Protein AF-A0A0F9DHT9-F1 (afdb_monomer)

Radius of gyration: 33.28 Å; Cα contacts (8 Å, |Δi|>4): 117; chains: 1; bounding box: 91×52×85 Å

pLDDT: mean 74.45, std 16.84, range [38.28, 97.38]

Sequence (212 aa):
MPPRKPRVDRAPDRGMKRKARADGFLLIYLAMRSGRSLNGVSEFAHSIGSPVSKATLRRYSIDFGWVDAAKAFDAEIAQRQQNIAIDDALVTNARHVEAGKVLQKVGLTGAQVLLAGEGPDQTGSHVARLVTDGVKIERVAAGLATERIAVVETIWDRFLPQVVALFREATEKSVAVMFEWLAEVPELEGQLDQMRDEMWNASAEVFGPGVD

Nearest PDB structures (foldseek):
  5nen-assembly1_B  TM=2.682E-01  e=1.096E+00  Serratia marcescens
  7aal-assembly1_B  TM=2.066E-01  e=5.217E+00  Homo sapiens

Foldseek 3Di:
DDDDDDDPCPDPPVVVVLLVVLVVLLVVQLVCQPNRDLVSSQVVCVVVVNHDDSVSNVVSCVVVVSVVVSVVSVVVVVVVVVVVVVVVLLVVLVVLLVQLVVLLVVLVVLVVCVVVVHDPPDDPVNSVCSNVLSVVSNCLSVVVDPPNPPNPVVCCVVPVLVVVVVVVVVVVVVLVVVLVVVVVPPVCVPVSVVVVVVVVVVVCVVVDPDRD

Organism: NCBI:txid412755

Mean predicted aligned error: 16.32 Å

Solvent-accessible surface area (backbone atoms only — not comparable to full-atom values): 11908 Å² total; per-residue (Å²): 133,83,82,80,78,81,83,76,84,77,62,70,67,60,53,53,57,51,47,56,54,40,53,56,49,44,53,53,38,53,73,45,57,95,70,55,43,66,64,57,39,31,52,53,29,41,75,72,75,53,70,55,55,59,72,57,50,55,50,41,37,61,79,66,42,44,66,61,54,41,53,53,50,52,51,52,52,53,50,51,52,51,52,49,53,50,52,53,49,51,54,50,25,54,51,38,30,51,52,11,51,50,31,30,49,53,14,52,52,47,48,52,36,53,71,70,74,45,68,94,85,70,48,74,66,56,26,53,45,34,31,53,51,11,52,49,41,25,35,43,40,72,65,74,40,92,67,62,69,73,52,55,57,60,44,50,75,61,42,51,63,56,50,51,49,53,50,48,53,52,49,52,50,54,50,47,54,49,49,56,58,48,68,72,36,78,93,44,71,90,47,56,67,58,53,50,52,52,51,51,54,56,49,48,67,77,65,50,98,79,84,128

Structure (mmCIF, N/CA/C/O backbone):
data_AF-A0A0F9DHT9-F1
#
_entry.id   AF-A0A0F9DHT9-F1
#
loop_
_atom_site.group_PDB
_atom_site.id
_atom_site.type_symbol
_atom_site.label_atom_id
_atom_site.label_alt_id
_atom_site.label_comp_id
_atom_site.label_asym_id
_atom_site.label_entity_id
_atom_site.label_seq_id
_atom_site.pdbx_PDB_ins_code
_atom_site.Cartn_x
_atom_site.Cartn_y
_atom_site.Cartn_z
_atom_site.occupancy
_atom_site.B_iso_or_equiv
_atom_site.auth_seq_id
_atom_site.auth_comp_id
_atom_site.auth_asym_id
_atom_site.auth_atom_id
_atom_site.pdbx_PDB_model_num
ATOM 1 N N . MET A 1 1 ? 62.966 -7.503 -44.039 1.00 51.41 1 MET A N 1
ATOM 2 C CA . MET A 1 1 ? 61.503 -7.602 -43.831 1.00 51.41 1 MET A CA 1
ATOM 3 C C . MET A 1 1 ? 61.222 -7.215 -42.384 1.00 51.41 1 MET A C 1
ATOM 5 O O . MET A 1 1 ? 61.735 -7.909 -41.514 1.00 51.41 1 MET A O 1
ATOM 9 N N . PRO A 1 2 ? 60.537 -6.099 -42.080 1.00 48.38 2 PRO A N 1
ATOM 10 C CA . PRO A 1 2 ? 60.264 -5.757 -40.689 1.00 48.38 2 PRO A CA 1
ATOM 11 C C . PRO A 1 2 ? 59.187 -6.700 -40.114 1.00 48.38 2 PRO A C 1
ATOM 13 O O . PRO A 1 2 ? 58.252 -7.063 -40.837 1.00 48.38 2 PRO A O 1
ATOM 16 N N . PRO A 1 3 ? 59.297 -7.115 -38.839 1.00 60.94 3 PRO A N 1
ATOM 17 C CA . PRO A 1 3 ? 58.342 -8.025 -38.218 1.00 60.94 3 PRO A CA 1
ATOM 18 C C . PRO A 1 3 ? 56.982 -7.338 -38.036 1.00 60.94 3 PRO A C 1
ATOM 20 O O . PRO A 1 3 ? 56.886 -6.229 -37.503 1.00 60.94 3 PRO A O 1
ATOM 23 N N . ARG A 1 4 ? 55.908 -7.999 -38.485 1.00 59.44 4 ARG A N 1
ATOM 24 C CA . ARG A 1 4 ? 54.528 -7.545 -38.259 1.00 59.44 4 ARG A CA 1
ATOM 25 C C . ARG A 1 4 ? 54.235 -7.583 -36.757 1.00 59.44 4 ARG A C 1
ATOM 27 O O . ARG A 1 4 ? 54.349 -8.636 -36.137 1.00 59.44 4 ARG A O 1
ATOM 34 N N . LYS A 1 5 ? 53.848 -6.441 -36.179 1.00 55.53 5 LYS A N 1
ATOM 35 C CA . LYS A 1 5 ? 53.414 -6.364 -34.776 1.00 55.53 5 LYS A CA 1
ATOM 36 C C . LYS A 1 5 ? 52.204 -7.288 -34.546 1.00 55.53 5 LYS A C 1
ATOM 38 O O . LYS A 1 5 ? 51.302 -7.298 -35.389 1.00 55.53 5 LYS A O 1
ATOM 43 N N . PRO A 1 6 ? 52.157 -8.027 -33.423 1.00 56.91 6 PRO A N 1
ATOM 44 C CA . PRO A 1 6 ? 51.027 -8.885 -33.095 1.00 56.91 6 PRO A CA 1
ATOM 45 C C . PRO A 1 6 ? 49.760 -8.042 -32.913 1.00 56.91 6 PRO A C 1
ATOM 47 O O . PRO A 1 6 ? 49.773 -6.976 -32.291 1.00 56.91 6 PRO A O 1
ATOM 50 N N . ARG A 1 7 ? 48.661 -8.513 -33.506 1.00 57.62 7 ARG A N 1
ATOM 51 C CA . ARG A 1 7 ? 47.337 -7.896 -33.411 1.00 57.62 7 ARG A CA 1
ATOM 52 C C . ARG A 1 7 ? 46.841 -8.118 -31.981 1.00 57.62 7 ARG A C 1
ATOM 54 O O . ARG A 1 7 ? 46.501 -9.231 -31.612 1.00 57.62 7 ARG A O 1
ATOM 61 N N . VAL A 1 8 ? 46.875 -7.077 -31.155 1.00 58.62 8 VAL A N 1
ATOM 62 C CA . VAL A 1 8 ? 46.338 -7.138 -29.790 1.00 58.62 8 VAL A CA 1
ATOM 63 C C . VAL A 1 8 ? 44.813 -7.192 -29.888 1.00 58.62 8 VAL A C 1
ATOM 65 O O . VAL A 1 8 ? 44.185 -6.207 -30.288 1.00 58.62 8 VAL A O 1
ATOM 68 N N . ASP A 1 9 ? 44.222 -8.333 -29.541 1.00 56.31 9 ASP A N 1
ATOM 69 C CA . ASP A 1 9 ? 42.774 -8.550 -29.501 1.00 56.31 9 ASP A CA 1
ATOM 70 C C . ASP A 1 9 ? 42.116 -7.695 -28.400 1.00 56.31 9 ASP A C 1
ATOM 72 O O . ASP A 1 9 ? 41.871 -8.123 -27.277 1.00 56.31 9 ASP A O 1
ATOM 76 N N . ARG A 1 10 ? 41.805 -6.432 -28.722 1.00 54.31 10 ARG A N 1
ATOM 77 C CA . ARG A 1 10 ? 41.083 -5.467 -27.860 1.00 54.31 10 ARG A CA 1
ATOM 78 C C . ARG A 1 10 ? 39.557 -5.701 -27.825 1.00 54.31 10 ARG A C 1
ATOM 80 O O . ARG A 1 10 ? 38.782 -4.743 -27.841 1.00 54.31 10 ARG A O 1
ATOM 87 N N . ALA A 1 11 ? 39.098 -6.950 -27.841 1.00 55.50 11 ALA A N 1
ATOM 88 C CA . ALA A 1 11 ? 37.676 -7.288 -27.970 1.00 55.50 11 ALA A CA 1
ATOM 89 C C . ALA A 1 11 ? 36.809 -7.178 -26.683 1.00 55.50 11 ALA A C 1
ATOM 91 O O . ALA A 1 11 ? 35.652 -6.772 -26.818 1.00 55.50 11 ALA A O 1
ATOM 92 N N . PRO A 1 12 ? 37.286 -7.462 -25.449 1.00 57.66 12 PRO A N 1
ATOM 93 C CA . PRO A 1 12 ? 36.372 -7.606 -24.303 1.00 57.66 12 PRO A CA 1
ATOM 94 C C . PRO A 1 12 ? 35.847 -6.274 -23.728 1.00 57.66 12 PRO A C 1
ATOM 96 O O . PRO A 1 12 ? 34.679 -6.178 -23.350 1.00 57.66 12 PRO A O 1
ATOM 99 N N . ASP A 1 13 ? 36.658 -5.212 -23.734 1.00 63.16 13 ASP A N 1
ATOM 100 C CA . ASP A 1 13 ? 36.323 -3.915 -23.110 1.00 63.16 13 ASP A CA 1
ATOM 101 C C . ASP A 1 13 ? 35.165 -3.179 -23.823 1.00 63.16 13 ASP A C 1
ATOM 103 O O . ASP A 1 13 ? 34.322 -2.522 -23.207 1.00 63.16 13 ASP A O 1
ATOM 107 N N . ARG A 1 14 ? 35.047 -3.340 -25.148 1.00 63.88 14 ARG A N 1
ATOM 108 C CA . ARG A 1 14 ? 33.976 -2.698 -25.934 1.00 63.88 14 ARG A CA 1
ATOM 109 C C . ARG A 1 14 ? 32.600 -3.313 -25.673 1.00 63.88 14 ARG A C 1
ATOM 111 O O . ARG A 1 14 ? 31.604 -2.591 -25.694 1.00 63.88 14 ARG A O 1
ATOM 118 N N . GLY A 1 15 ? 32.539 -4.622 -25.422 1.00 70.50 15 GLY A N 1
ATOM 119 C CA . GLY A 1 15 ? 31.297 -5.330 -25.106 1.00 70.50 15 GLY A CA 1
ATOM 120 C C . GLY A 1 15 ? 30.735 -4.934 -23.740 1.00 70.50 15 GLY A C 1
ATOM 121 O O . GLY A 1 15 ? 29.548 -4.628 -23.637 1.00 70.50 15 GLY A O 1
ATOM 122 N N . MET A 1 16 ? 31.597 -4.841 -22.720 1.00 72.88 16 MET A N 1
ATOM 123 C CA . MET A 1 16 ? 31.201 -4.413 -21.371 1.00 72.88 16 MET A CA 1
ATOM 124 C C . MET A 1 16 ? 30.684 -2.974 -21.349 1.00 72.88 16 MET A C 1
ATOM 126 O O . MET A 1 16 ? 29.601 -2.724 -20.826 1.00 72.88 16 MET A O 1
ATOM 130 N N . LYS A 1 17 ? 31.392 -2.035 -21.992 1.00 85.00 17 LYS A N 1
ATOM 131 C CA . LYS A 1 17 ? 30.953 -0.630 -22.090 1.00 85.00 17 LYS A CA 1
ATOM 132 C C . LYS A 1 17 ? 29.618 -0.485 -22.821 1.00 85.00 17 LYS A C 1
ATOM 134 O O . LYS A 1 17 ? 28.793 0.349 -22.453 1.00 85.00 17 LYS A O 1
ATOM 139 N N . ARG A 1 18 ? 29.389 -1.311 -23.846 1.00 88.94 18 ARG A N 1
ATOM 140 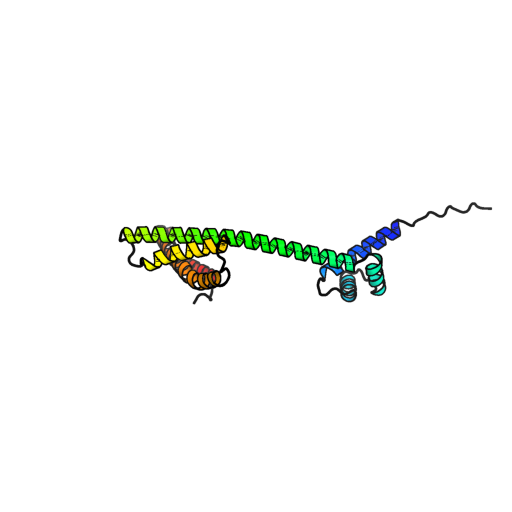C CA . ARG A 1 18 ? 28.128 -1.345 -24.594 1.00 88.94 18 ARG A CA 1
ATOM 141 C C . ARG A 1 18 ? 26.973 -1.862 -23.737 1.00 88.94 18 ARG A C 1
ATOM 143 O O . ARG A 1 18 ? 25.915 -1.241 -23.746 1.00 88.94 18 ARG A O 1
ATOM 150 N N . LYS A 1 19 ? 27.181 -2.962 -23.006 1.00 91.19 19 LYS A N 1
ATOM 151 C CA . LYS A 1 19 ? 26.175 -3.540 -22.109 1.00 91.19 19 LYS A CA 1
ATOM 152 C C . LYS A 1 19 ? 25.835 -2.586 -20.965 1.00 91.19 19 LYS A C 1
ATOM 154 O O . LYS A 1 19 ? 24.675 -2.247 -20.816 1.00 91.19 19 LYS A O 1
ATOM 159 N N . ALA A 1 20 ? 26.833 -2.049 -20.263 1.00 91.44 20 ALA A N 1
ATOM 160 C CA . ALA A 1 20 ? 26.609 -1.100 -19.169 1.00 91.44 20 ALA A CA 1
ATOM 161 C C . ALA A 1 20 ? 25.795 0.127 -19.615 1.00 91.44 20 ALA A C 1
ATOM 163 O O . ALA A 1 20 ? 24.890 0.582 -18.918 1.00 91.44 20 ALA A O 1
ATOM 164 N N . ARG A 1 21 ? 26.071 0.641 -20.822 1.00 92.88 21 ARG A N 1
ATOM 165 C CA . ARG A 1 21 ? 25.291 1.741 -21.398 1.00 92.88 21 ARG A CA 1
ATOM 166 C C . ARG A 1 21 ? 23.856 1.327 -21.742 1.00 92.88 21 ARG A C 1
ATOM 168 O O . ARG A 1 21 ? 22.947 2.131 -21.571 1.00 92.88 21 ARG A O 1
ATOM 175 N N . ALA A 1 22 ? 23.648 0.109 -22.240 1.00 94.62 22 ALA A N 1
ATOM 176 C CA . ALA A 1 22 ? 22.312 -0.419 -22.492 1.00 94.62 22 ALA A CA 1
ATOM 177 C C . ALA A 1 22 ? 21.531 -0.634 -21.188 1.00 94.62 22 ALA A C 1
ATOM 179 O O . ALA A 1 22 ?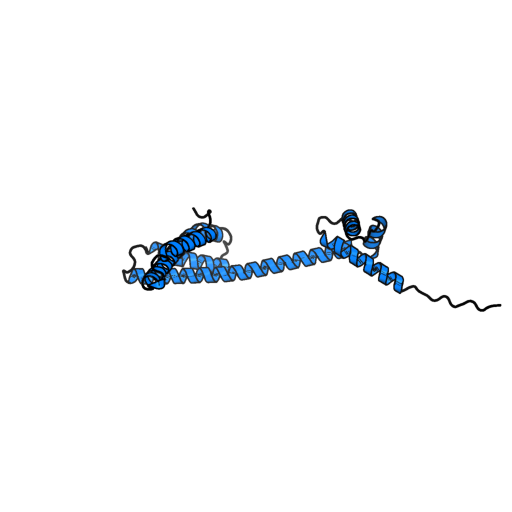 20.379 -0.227 -21.117 1.00 94.62 22 ALA A O 1
ATOM 180 N N . ASP A 1 23 ? 22.167 -1.174 -20.150 1.00 94.88 23 ASP A N 1
ATOM 181 C CA . ASP A 1 23 ? 21.557 -1.385 -18.835 1.00 94.88 23 ASP A CA 1
ATOM 182 C C . ASP A 1 23 ? 21.108 -0.049 -18.216 1.00 94.88 23 ASP A C 1
ATOM 184 O O . ASP A 1 23 ? 20.001 0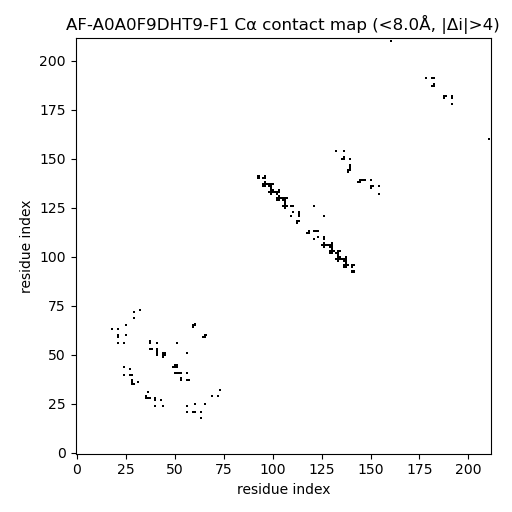.054 -17.695 1.00 94.88 23 ASP A O 1
ATOM 188 N N . GLY A 1 24 ? 21.894 1.023 -18.371 1.00 94.69 24 GLY A N 1
ATOM 189 C CA . GLY A 1 24 ? 21.483 2.368 -17.946 1.00 94.69 24 GLY A CA 1
ATOM 190 C C . GLY A 1 24 ? 20.207 2.868 -18.640 1.00 94.69 24 GLY A C 1
ATOM 191 O O . GLY A 1 24 ? 19.328 3.437 -17.995 1.00 94.69 24 GLY A O 1
ATOM 192 N N . PHE A 1 25 ? 20.057 2.619 -19.944 1.00 97.06 25 PHE A N 1
ATOM 193 C CA . PHE A 1 25 ? 18.827 2.965 -20.666 1.00 97.06 25 PHE A CA 1
ATOM 194 C C . PHE A 1 25 ? 17.663 2.016 -20.358 1.00 97.06 25 PHE A C 1
ATOM 196 O O . PHE A 1 25 ? 16.510 2.449 -20.379 1.00 97.06 25 PHE A O 1
ATOM 203 N N . LEU A 1 26 ? 17.951 0.755 -20.026 1.00 96.62 26 LEU A N 1
ATOM 204 C CA . LEU A 1 26 ? 16.952 -0.183 -19.532 1.00 96.62 26 LEU A CA 1
ATOM 205 C C . LEU A 1 26 ? 16.343 0.321 -18.221 1.00 96.62 26 LEU A C 1
ATOM 207 O O . LEU A 1 26 ? 15.130 0.270 -18.087 1.00 96.62 26 LEU A O 1
ATOM 211 N N . LEU A 1 27 ? 17.126 0.872 -17.289 1.00 95.44 27 LEU A N 1
ATOM 212 C CA . LEU A 1 27 ? 16.576 1.436 -16.047 1.00 95.44 27 LEU A CA 1
ATOM 213 C C . LEU A 1 27 ? 15.552 2.548 -16.316 1.00 95.44 27 LEU A C 1
ATOM 215 O O . LEU A 1 27 ? 14.477 2.551 -15.719 1.00 95.44 27 LEU A O 1
ATOM 219 N N . ILE A 1 28 ? 15.848 3.444 -17.264 1.00 95.69 28 ILE A N 1
ATOM 220 C CA . ILE A 1 28 ? 14.907 4.489 -17.700 1.00 95.69 28 ILE A CA 1
ATOM 221 C C . ILE A 1 28 ? 13.652 3.841 -18.294 1.00 95.69 28 ILE A C 1
ATOM 223 O O . ILE A 1 28 ? 12.536 4.194 -17.924 1.00 95.69 28 ILE A O 1
ATOM 227 N N . TYR A 1 29 ? 13.826 2.849 -19.170 1.00 96.38 29 TYR A N 1
ATOM 228 C CA . TYR A 1 29 ? 12.718 2.104 -19.764 1.00 96.38 29 TYR A CA 1
ATOM 229 C C . TYR A 1 29 ? 11.842 1.421 -18.697 1.00 96.38 29 TYR A C 1
ATOM 231 O O . TYR A 1 29 ? 10.618 1.513 -18.744 1.00 96.38 29 TYR A O 1
ATOM 239 N N . LEU A 1 30 ? 12.433 0.784 -17.685 1.00 94.25 30 LEU A N 1
ATOM 240 C CA . LEU A 1 30 ? 11.699 0.140 -16.594 1.00 94.25 30 LEU A CA 1
ATOM 241 C C . LEU A 1 30 ? 10.918 1.151 -15.749 1.00 94.25 30 LEU A C 1
ATOM 243 O O . LEU A 1 30 ? 9.751 0.893 -15.439 1.00 94.25 30 LEU A O 1
ATOM 247 N N . ALA A 1 31 ? 11.519 2.307 -15.449 1.00 92.88 31 ALA A N 1
ATOM 248 C CA . ALA A 1 31 ? 10.909 3.373 -14.656 1.00 92.88 31 ALA A CA 1
ATOM 249 C C . ALA A 1 31 ? 9.632 3.959 -15.290 1.00 92.88 31 ALA A C 1
ATOM 251 O O . ALA A 1 31 ? 8.742 4.402 -14.569 1.00 92.88 31 ALA A O 1
ATOM 252 N N . MET A 1 32 ? 9.496 3.905 -16.621 1.00 91.44 32 MET A N 1
ATOM 253 C CA . MET A 1 32 ? 8.319 4.412 -17.346 1.00 91.44 32 MET A CA 1
ATOM 254 C C . MET A 1 32 ? 7.041 3.565 -17.182 1.00 91.44 32 MET A C 1
ATOM 256 O O . MET A 1 32 ? 5.961 4.021 -17.560 1.00 91.44 32 MET A O 1
ATOM 260 N N . ARG A 1 33 ? 7.132 2.339 -16.645 1.00 89.06 33 ARG A N 1
ATOM 261 C CA . ARG A 1 33 ? 5.979 1.445 -16.400 1.00 89.06 33 ARG A CA 1
ATOM 262 C C . ARG A 1 33 ? 5.065 1.269 -17.630 1.00 89.06 33 ARG A C 1
ATOM 264 O O . ARG A 1 33 ? 5.524 0.832 -18.683 1.00 89.06 33 ARG A O 1
ATOM 271 N N . SER A 1 34 ? 3.776 1.594 -17.521 1.00 84.88 34 SER A N 1
ATOM 272 C CA . SER A 1 34 ? 2.780 1.432 -18.591 1.00 84.88 34 SER A CA 1
ATOM 273 C C . SER A 1 34 ? 3.018 2.350 -19.797 1.00 84.88 34 SER A C 1
ATOM 275 O O . SER A 1 34 ? 2.576 2.030 -20.896 1.00 84.88 34 SER A O 1
ATOM 277 N N . GLY A 1 35 ? 3.761 3.451 -19.628 1.00 90.12 35 GLY A N 1
ATOM 278 C CA . GLY A 1 35 ? 4.107 4.404 -20.691 1.00 90.12 35 GLY A CA 1
ATOM 279 C C . GLY A 1 35 ? 5.382 4.061 -21.470 1.00 90.12 35 GLY A C 1
ATOM 280 O O . GLY A 1 35 ? 5.930 4.917 -22.169 1.00 90.12 35 GLY A O 1
ATOM 281 N N . ARG A 1 36 ? 5.903 2.836 -21.328 1.00 92.25 36 ARG A N 1
ATOM 282 C CA . ARG A 1 36 ? 7.168 2.393 -21.928 1.00 92.25 36 ARG A CA 1
ATOM 283 C C . ARG A 1 36 ? 7.228 2.635 -23.427 1.00 92.25 36 ARG A C 1
ATOM 285 O O . ARG A 1 36 ? 6.516 2.018 -24.214 1.00 92.25 36 ARG A O 1
ATOM 292 N N . SER A 1 37 ? 8.178 3.462 -23.839 1.00 96.50 37 SER A N 1
ATOM 293 C CA . SER A 1 37 ? 8.476 3.661 -25.250 1.00 96.50 37 SER A CA 1
ATOM 294 C C . SER A 1 37 ? 9.945 4.000 -25.454 1.00 96.50 37 SER A C 1
ATOM 296 O O . SER A 1 37 ? 10.565 4.696 -24.653 1.00 96.50 37 SER A O 1
ATOM 298 N N . LEU A 1 38 ? 10.510 3.542 -26.572 1.00 96.06 38 LEU A N 1
ATOM 299 C CA . LEU A 1 38 ? 11.869 3.934 -26.960 1.00 96.06 38 LEU A CA 1
ATOM 300 C C . LEU A 1 38 ? 11.957 5.436 -27.271 1.00 96.06 38 LEU A C 1
ATOM 302 O O . LEU A 1 38 ? 13.034 6.018 -27.167 1.00 96.06 38 LEU A O 1
ATOM 306 N N . ASN A 1 39 ? 10.831 6.062 -27.635 1.00 96.50 39 ASN A N 1
ATOM 307 C CA . ASN A 1 39 ? 10.738 7.510 -27.803 1.00 96.50 39 ASN A CA 1
ATOM 308 C C . ASN A 1 39 ? 10.969 8.222 -26.471 1.00 96.50 39 ASN A C 1
ATOM 310 O O . ASN A 1 39 ? 11.884 9.033 -26.392 1.00 96.50 39 ASN A O 1
ATOM 314 N N . GLY A 1 40 ? 10.237 7.841 -25.423 1.00 95.56 40 GLY A N 1
ATOM 315 C CA . GLY A 1 40 ? 10.399 8.455 -24.109 1.00 95.56 40 GLY A CA 1
ATOM 316 C C . GLY A 1 40 ? 11.777 8.200 -23.496 1.00 95.56 40 GLY A C 1
ATOM 317 O O . GLY A 1 40 ? 12.359 9.113 -22.923 1.00 95.56 40 GLY A O 1
ATOM 318 N N . VAL A 1 41 ? 12.375 7.018 -23.707 1.00 96.31 41 VAL A N 1
ATOM 319 C CA . VAL A 1 41 ? 13.777 6.776 -23.302 1.00 96.31 41 VAL A CA 1
ATOM 320 C C . VAL A 1 41 ? 14.733 7.713 -24.042 1.00 96.31 41 VAL A C 1
ATOM 322 O O . VAL A 1 41 ? 15.640 8.263 -23.429 1.00 96.31 41 VAL A O 1
ATOM 325 N N . SER A 1 42 ? 14.541 7.913 -25.348 1.00 96.75 42 SER A N 1
ATOM 326 C CA . SER A 1 42 ? 15.369 8.817 -26.156 1.00 96.75 42 SER A CA 1
ATOM 327 C C . SER A 1 42 ? 15.230 10.278 -25.723 1.00 96.75 42 SER A C 1
ATOM 329 O O . SER A 1 42 ? 16.229 10.992 -25.695 1.00 96.75 42 SER A O 1
ATOM 331 N N . GLU A 1 43 ? 14.013 10.722 -25.417 1.00 96.06 43 GLU A N 1
ATOM 332 C CA . GLU A 1 43 ? 13.708 12.083 -24.962 1.00 96.06 43 GLU A CA 1
ATOM 333 C C . GLU A 1 43 ? 14.299 12.344 -23.575 1.00 96.06 43 GLU A C 1
ATOM 335 O O . GLU A 1 43 ? 15.000 13.336 -23.382 1.00 96.06 43 GLU A O 1
ATOM 340 N N . PHE A 1 44 ? 14.124 11.407 -22.639 1.00 95.19 44 PHE A N 1
ATOM 341 C CA . PHE A 1 44 ? 14.729 11.489 -21.311 1.00 95.19 44 PHE A CA 1
ATOM 342 C C . PHE A 1 44 ? 16.260 11.439 -21.376 1.00 95.19 44 PHE A C 1
ATOM 344 O O . PHE A 1 44 ? 16.953 12.215 -20.729 1.00 95.19 44 PHE A O 1
ATOM 351 N N . ALA A 1 45 ? 16.822 10.559 -22.205 1.00 94.50 45 ALA A N 1
ATOM 352 C CA . ALA A 1 45 ? 18.264 10.486 -22.415 1.00 94.50 45 ALA A CA 1
ATOM 353 C C . ALA A 1 45 ? 18.831 11.803 -22.979 1.00 94.50 45 ALA A C 1
ATOM 355 O O . ALA A 1 45 ? 19.934 12.212 -22.615 1.00 94.50 45 ALA A O 1
ATOM 356 N N . HIS A 1 46 ? 18.073 12.482 -23.844 1.00 95.00 46 HIS A N 1
ATOM 357 C CA . HIS A 1 46 ? 18.436 13.797 -24.362 1.00 95.00 46 HIS A CA 1
ATOM 358 C C . HIS A 1 46 ? 18.396 14.874 -23.269 1.00 95.00 46 HIS A C 1
ATOM 360 O O . HIS A 1 46 ? 19.341 15.656 -23.174 1.00 95.00 46 HIS A O 1
ATOM 366 N N . SER A 1 47 ? 17.367 14.883 -22.413 1.00 94.56 47 SER A N 1
ATOM 367 C C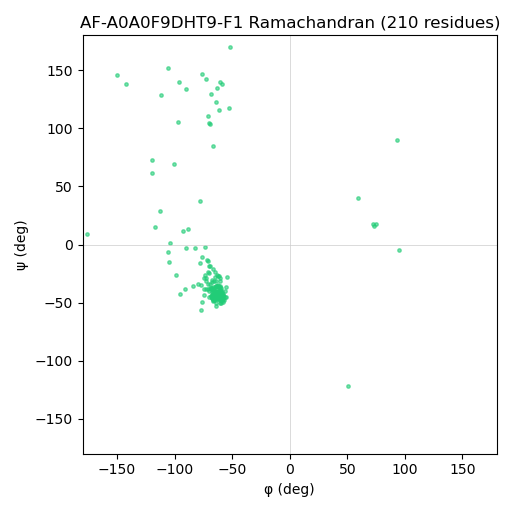A . SER A 1 47 ? 17.233 15.883 -21.344 1.00 94.56 47 SER A CA 1
ATOM 368 C C . SER A 1 47 ? 18.338 15.797 -20.285 1.00 94.56 47 SER A C 1
ATOM 370 O O . SER A 1 47 ? 18.712 16.821 -19.721 1.00 94.56 47 SER A O 1
ATOM 372 N N . ILE A 1 48 ? 18.921 14.613 -20.065 1.00 93.25 48 ILE A N 1
ATOM 373 C CA . ILE A 1 48 ? 20.053 14.409 -19.140 1.00 93.25 48 ILE A CA 1
ATOM 374 C C . ILE A 1 48 ? 21.436 14.516 -19.812 1.00 93.25 48 ILE A C 1
ATOM 376 O O . ILE A 1 48 ? 22.442 14.115 -19.229 1.00 93.25 48 ILE A O 1
ATOM 380 N N . GLY A 1 49 ? 21.512 15.003 -21.056 1.00 92.75 49 GLY A N 1
ATOM 381 C CA . GLY A 1 49 ? 22.782 15.208 -21.765 1.00 92.75 49 GLY A CA 1
ATOM 382 C C . GLY A 1 49 ? 23.453 13.931 -22.291 1.00 92.75 49 GLY A C 1
ATOM 383 O O . GLY A 1 49 ? 24.633 13.952 -22.638 1.00 92.75 49 GLY A O 1
ATOM 384 N N . SER A 1 50 ? 22.719 12.818 -22.397 1.00 92.56 50 SER A N 1
ATOM 385 C CA . SER A 1 50 ? 23.209 11.536 -22.929 1.00 92.56 50 SER A CA 1
ATOM 386 C C . SER A 1 50 ? 22.407 11.094 -24.162 1.00 92.56 50 SER A C 1
ATOM 388 O O . SER A 1 50 ? 21.765 10.041 -24.151 1.00 92.56 50 SER A O 1
ATOM 390 N N . PRO A 1 51 ? 22.413 11.875 -25.260 1.00 93.56 51 PRO A N 1
ATOM 391 C CA . PRO A 1 51 ? 21.577 11.589 -26.416 1.00 93.56 51 PRO A CA 1
ATOM 392 C C . PRO A 1 51 ? 21.903 10.221 -27.029 1.00 93.56 51 PRO A C 1
ATOM 394 O O . PRO A 1 51 ? 23.062 9.813 -27.165 1.00 93.56 51 PRO A O 1
ATOM 397 N N . VAL A 1 52 ? 20.855 9.510 -27.438 1.00 94.75 52 VAL A N 1
ATOM 398 C CA . VAL A 1 52 ? 20.947 8.200 -28.083 1.00 94.75 52 VAL A CA 1
ATOM 399 C C . VAL A 1 52 ? 19.887 8.097 -29.169 1.00 94.75 52 VAL A C 1
ATOM 401 O O . VAL A 1 52 ? 18.757 8.539 -28.996 1.00 94.75 52 VAL A O 1
ATOM 404 N N . SER A 1 53 ? 20.246 7.528 -30.320 1.00 95.75 53 SER A N 1
ATOM 405 C CA . SER A 1 53 ? 19.291 7.372 -31.415 1.00 95.75 53 SER A CA 1
ATOM 406 C C . SER A 1 53 ? 18.312 6.229 -31.144 1.00 95.75 53 SER A C 1
ATOM 408 O O . SER A 1 53 ? 18.683 5.181 -30.607 1.00 95.75 53 SER A O 1
ATOM 410 N N . LYS A 1 54 ? 17.071 6.379 -31.618 1.00 95.12 54 LYS A N 1
ATOM 411 C CA . LYS A 1 54 ? 16.032 5.336 -31.530 1.00 95.12 54 LYS A CA 1
ATOM 412 C C . LYS A 1 54 ? 16.471 4.010 -32.157 1.00 95.12 54 LYS A C 1
ATOM 414 O O . LYS A 1 54 ? 16.171 2.948 -31.623 1.00 95.12 54 LYS A O 1
ATOM 419 N N . ALA A 1 55 ? 17.231 4.058 -33.253 1.00 96.31 55 ALA A N 1
ATOM 420 C CA . ALA A 1 55 ? 17.793 2.862 -33.883 1.00 96.31 55 ALA A CA 1
ATOM 421 C C . ALA A 1 55 ? 18.767 2.114 -32.953 1.00 96.31 55 ALA A C 1
ATOM 423 O O . ALA A 1 55 ? 18.737 0.886 -32.880 1.00 96.31 55 ALA A O 1
ATOM 424 N N . THR A 1 56 ? 19.592 2.848 -32.197 1.00 96.00 56 THR A N 1
ATOM 425 C CA . THR A 1 56 ? 20.504 2.259 -31.204 1.00 96.00 56 THR A CA 1
ATOM 426 C C . THR A 1 56 ? 19.729 1.645 -30.044 1.00 96.00 56 THR A C 1
ATOM 428 O O . THR A 1 56 ? 20.015 0.512 -29.665 1.00 96.00 56 THR A O 1
ATOM 431 N N . LEU A 1 57 ? 18.717 2.352 -29.529 1.00 96.38 57 LEU A N 1
ATOM 432 C CA . LEU A 1 57 ? 17.839 1.845 -28.471 1.00 96.38 57 LEU A CA 1
ATOM 433 C C . LEU A 1 57 ? 17.102 0.572 -28.894 1.00 96.38 57 LEU A C 1
ATOM 435 O O . LEU A 1 57 ? 17.087 -0.391 -28.140 1.00 96.38 57 LEU A O 1
ATOM 439 N N . ARG A 1 58 ? 16.571 0.524 -30.123 1.00 97.38 58 ARG A N 1
ATOM 440 C CA . ARG A 1 58 ? 15.917 -0.675 -30.672 1.00 97.38 58 ARG A CA 1
ATOM 441 C C . ARG A 1 58 ? 16.869 -1.868 -30.733 1.00 97.38 58 ARG A C 1
ATOM 443 O O . ARG A 1 58 ? 16.478 -2.996 -30.455 1.00 97.38 58 ARG A O 1
ATOM 450 N N . ARG A 1 59 ? 18.129 -1.632 -31.096 1.00 96.31 59 ARG A N 1
ATOM 451 C CA . ARG A 1 59 ? 19.144 -2.688 -31.110 1.00 96.31 59 ARG A CA 1
ATOM 452 C C . ARG A 1 59 ? 19.513 -3.132 -29.696 1.00 96.31 59 ARG A C 1
ATOM 454 O O . ARG A 1 59 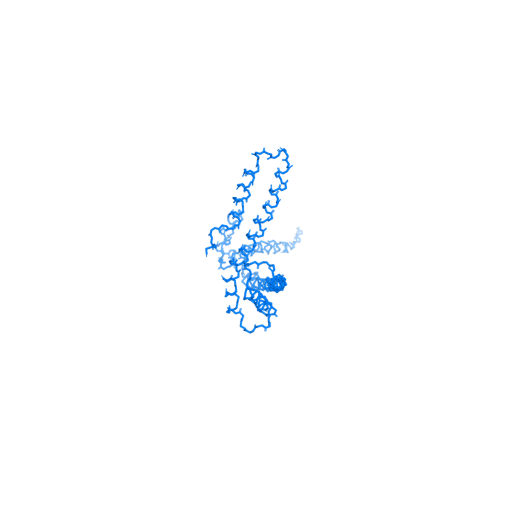? 19.659 -4.323 -29.471 1.00 96.31 59 ARG A O 1
ATOM 461 N N . TYR A 1 60 ? 19.634 -2.212 -28.740 1.00 96.94 60 TYR A N 1
ATOM 462 C 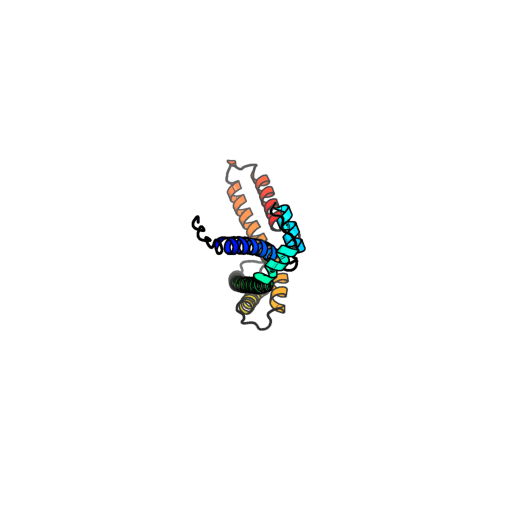CA . TYR A 1 60 ? 19.853 -2.571 -27.335 1.00 96.94 60 TYR A CA 1
ATOM 463 C C . TYR A 1 60 ? 18.685 -3.356 -26.745 1.00 96.94 60 TYR A C 1
ATOM 465 O O . TYR A 1 60 ? 18.923 -4.354 -26.074 1.00 96.94 60 TYR A O 1
ATOM 473 N N . SER A 1 61 ? 17.444 -2.969 -27.045 1.00 96.69 61 SER A N 1
ATOM 474 C CA . SER A 1 61 ? 16.275 -3.667 -26.518 1.00 96.69 61 SER A CA 1
ATOM 475 C C . SER A 1 61 ? 16.189 -5.116 -26.984 1.00 96.69 61 SER A C 1
ATOM 477 O O . SER A 1 61 ? 15.746 -5.967 -26.221 1.00 96.69 61 SER A O 1
ATOM 479 N N . ILE A 1 62 ? 16.623 -5.391 -28.219 1.00 96.44 62 ILE A N 1
ATOM 480 C CA . ILE A 1 62 ? 16.684 -6.745 -28.779 1.00 96.44 62 ILE A CA 1
ATOM 481 C C . ILE A 1 62 ? 17.889 -7.500 -28.209 1.00 96.44 62 ILE A C 1
ATOM 483 O O . ILE A 1 62 ? 17.712 -8.550 -27.602 1.00 96.44 62 ILE A O 1
ATOM 487 N N . ASP A 1 63 ? 19.100 -6.949 -28.353 1.00 95.31 63 ASP A N 1
ATOM 488 C CA . ASP A 1 63 ? 20.351 -7.623 -27.973 1.00 95.31 63 ASP A CA 1
ATOM 489 C C . ASP A 1 63 ? 20.413 -7.969 -26.474 1.00 95.31 63 ASP A C 1
ATOM 491 O O . ASP A 1 63 ? 21.092 -8.920 -26.093 1.00 95.31 63 ASP A O 1
ATOM 495 N N . PHE A 1 64 ? 19.734 -7.190 -25.626 1.00 95.06 64 PHE A N 1
ATOM 496 C CA . PHE A 1 64 ? 19.744 -7.348 -24.170 1.00 95.06 64 PHE A CA 1
ATOM 497 C C . PHE A 1 64 ? 18.367 -7.692 -23.581 1.00 95.06 64 PHE A C 1
ATOM 499 O O . PHE A 1 64 ? 18.178 -7.558 -22.375 1.00 95.06 64 PHE A O 1
ATOM 506 N N . GLY A 1 65 ? 17.401 -8.116 -24.405 1.00 95.44 65 GLY A N 1
ATOM 507 C CA . GLY A 1 65 ? 16.135 -8.689 -23.926 1.00 95.44 65 GLY A CA 1
ATOM 508 C C . GLY A 1 65 ? 15.302 -7.768 -23.026 1.00 95.44 65 GLY A C 1
ATOM 509 O O . GLY A 1 65 ? 14.726 -8.218 -22.038 1.00 95.44 65 GLY A O 1
ATOM 510 N N . TRP A 1 66 ? 15.224 -6.471 -23.339 1.00 96.56 66 TRP A N 1
ATOM 511 C CA . TRP A 1 66 ? 14.578 -5.483 -22.457 1.00 96.56 66 TRP A CA 1
ATOM 512 C C . TRP A 1 66 ? 13.100 -5.762 -22.198 1.00 96.56 66 TRP A C 1
ATOM 514 O O . TRP A 1 66 ? 12.596 -5.435 -21.129 1.00 96.56 66 TRP A O 1
ATOM 524 N N . VAL A 1 67 ? 12.398 -6.349 -23.168 1.00 94.50 67 VAL A N 1
ATOM 525 C CA . VAL A 1 67 ? 10.974 -6.681 -23.025 1.00 94.50 67 VAL A CA 1
ATOM 526 C C . VAL A 1 67 ? 10.775 -7.758 -21.961 1.00 94.50 67 VAL A C 1
ATOM 528 O O . VAL A 1 67 ? 9.879 -7.634 -21.131 1.00 94.50 67 VAL A O 1
ATOM 531 N N . ASP A 1 68 ? 11.622 -8.785 -21.947 1.00 95.56 68 ASP A N 1
ATOM 532 C CA . ASP A 1 68 ? 11.521 -9.864 -20.965 1.00 95.56 68 ASP A CA 1
ATOM 533 C C . ASP A 1 68 ? 11.972 -9.392 -19.581 1.00 95.56 68 ASP A C 1
ATOM 535 O O . ASP A 1 68 ? 11.307 -9.683 -18.588 1.00 95.56 68 ASP A O 1
ATOM 539 N N . ALA A 1 69 ? 13.018 -8.560 -19.520 1.00 93.94 69 ALA A N 1
ATOM 540 C CA . ALA A 1 69 ? 13.414 -7.885 -18.287 1.00 93.94 69 ALA A CA 1
ATOM 541 C C . ALA A 1 69 ? 12.285 -7.002 -17.723 1.00 93.94 69 ALA A C 1
ATOM 543 O O . ALA A 1 69 ? 12.041 -7.010 -16.519 1.00 93.94 69 ALA A O 1
ATOM 544 N N . ALA A 1 70 ? 11.557 -6.281 -18.584 1.00 95.12 70 ALA A N 1
ATOM 545 C CA . ALA A 1 70 ? 10.419 -5.464 -18.171 1.00 95.12 70 ALA A CA 1
ATOM 546 C C . ALA A 1 70 ? 9.258 -6.299 -17.628 1.00 95.12 70 ALA A C 1
ATOM 548 O O . ALA A 1 70 ? 8.708 -5.951 -16.588 1.00 95.12 70 ALA A O 1
ATOM 549 N N . LYS A 1 71 ? 8.929 -7.427 -18.270 1.00 94.12 71 LYS A N 1
ATOM 550 C CA . LYS A 1 71 ? 7.904 -8.353 -17.764 1.00 94.12 71 LYS A CA 1
ATOM 551 C C . LYS A 1 71 ? 8.270 -8.917 -16.391 1.00 94.12 71 LYS A C 1
ATOM 553 O O . LYS A 1 71 ? 7.419 -8.953 -15.509 1.00 94.12 71 LYS A O 1
ATOM 558 N N . ALA A 1 72 ? 9.521 -9.343 -16.211 1.00 94.88 72 ALA A N 1
ATOM 559 C CA . ALA A 1 72 ? 9.997 -9.866 -14.933 1.00 94.88 72 ALA A CA 1
ATOM 560 C C . ALA A 1 72 ? 9.940 -8.798 -13.831 1.00 94.88 72 ALA A C 1
ATOM 562 O O . ALA A 1 72 ? 9.448 -9.064 -12.737 1.00 94.88 72 ALA A O 1
ATOM 563 N N . PHE A 1 73 ? 10.375 -7.575 -14.146 1.00 93.75 73 PHE A N 1
ATOM 564 C CA . PHE A 1 73 ? 10.313 -6.446 -13.224 1.00 93.75 73 PHE A CA 1
ATOM 565 C C . PHE A 1 73 ? 8.872 -6.096 -12.830 1.00 93.75 73 PHE A C 1
ATOM 567 O O . PHE A 1 73 ? 8.584 -5.910 -11.652 1.00 93.75 73 PHE A O 1
ATOM 574 N N . ASP A 1 74 ? 7.948 -6.046 -13.792 1.00 91.94 74 ASP A N 1
ATOM 575 C CA . ASP A 1 74 ? 6.537 -5.760 -13.511 1.00 91.94 74 ASP A CA 1
ATOM 576 C C . ASP A 1 74 ? 5.902 -6.830 -12.617 1.00 91.94 74 ASP A C 1
ATOM 578 O O . ASP A 1 74 ? 5.166 -6.494 -11.690 1.00 91.94 74 ASP A O 1
ATOM 582 N N . ALA A 1 75 ? 6.223 -8.106 -12.851 1.00 91.75 75 ALA A N 1
ATOM 583 C CA . ALA A 1 75 ? 5.762 -9.204 -12.007 1.00 91.75 75 ALA A CA 1
ATOM 584 C C . ALA A 1 75 ? 6.302 -9.092 -10.570 1.00 91.75 75 ALA A C 1
ATOM 586 O O . ALA A 1 75 ? 5.546 -9.267 -9.616 1.00 91.75 75 ALA A O 1
ATOM 587 N N . GLU A 1 76 ? 7.583 -8.746 -10.399 1.00 92.12 76 GLU A N 1
ATOM 588 C CA . GLU A 1 76 ? 8.185 -8.534 -9.076 1.00 92.12 76 GLU A CA 1
ATOM 589 C C . GLU A 1 76 ? 7.520 -7.367 -8.331 1.00 92.12 76 GLU A C 1
ATOM 591 O O . GLU A 1 76 ? 7.200 -7.481 -7.145 1.00 92.12 76 GLU A O 1
ATOM 596 N N . ILE A 1 77 ? 7.273 -6.248 -9.020 1.00 90.00 77 ILE A N 1
ATOM 597 C CA . ILE A 1 77 ? 6.597 -5.089 -8.430 1.00 90.00 77 ILE A CA 1
ATOM 598 C C . ILE A 1 77 ? 5.162 -5.437 -8.033 1.00 90.00 77 ILE A C 1
ATOM 600 O O . ILE A 1 77 ? 4.755 -5.092 -6.923 1.00 90.00 77 ILE A O 1
ATOM 604 N N . ALA A 1 78 ? 4.417 -6.141 -8.888 1.00 87.88 78 ALA A N 1
ATOM 605 C CA . ALA A 1 78 ? 3.061 -6.584 -8.577 1.00 87.88 78 ALA A CA 1
ATOM 606 C C . ALA A 1 78 ? 3.039 -7.497 -7.341 1.00 87.88 78 ALA A C 1
ATOM 608 O O . ALA A 1 78 ? 2.248 -7.276 -6.425 1.00 87.88 78 ALA A O 1
ATOM 609 N N . GLN A 1 79 ? 3.965 -8.458 -7.260 1.00 89.31 79 GLN A N 1
ATOM 610 C CA . GLN A 1 79 ? 4.094 -9.335 -6.098 1.00 89.31 79 GLN A CA 1
ATOM 611 C C . GLN A 1 79 ? 4.436 -8.552 -4.824 1.00 89.31 79 GLN A C 1
ATOM 613 O O . GLN A 1 79 ? 3.854 -8.795 -3.769 1.00 89.31 79 GLN A O 1
ATOM 618 N N . ARG A 1 80 ? 5.361 -7.587 -4.903 1.00 89.50 80 ARG A N 1
ATOM 619 C CA . ARG A 1 80 ? 5.719 -6.742 -3.755 1.00 89.50 80 ARG A CA 1
ATOM 620 C C . ARG A 1 80 ? 4.524 -5.922 -3.274 1.00 89.50 80 ARG A C 1
ATOM 622 O O . ARG A 1 80 ? 4.295 -5.848 -2.074 1.00 89.50 80 ARG A O 1
ATOM 629 N N . GLN A 1 81 ? 3.764 -5.329 -4.193 1.00 84.50 81 GLN A N 1
ATOM 630 C CA . GLN A 1 81 ? 2.556 -4.574 -3.856 1.00 84.50 81 GLN A CA 1
ATOM 631 C C . GLN A 1 81 ? 1.494 -5.461 -3.208 1.00 84.50 81 GLN A C 1
ATOM 633 O O . GLN A 1 81 ? 0.881 -5.051 -2.228 1.00 84.50 81 GLN A O 1
ATOM 638 N N . GLN A 1 82 ? 1.318 -6.685 -3.708 1.00 83.44 82 GLN A N 1
ATOM 639 C CA . GLN A 1 82 ? 0.416 -7.653 -3.097 1.00 83.44 82 GLN A CA 1
ATOM 640 C C . GLN A 1 82 ? 0.848 -8.005 -1.669 1.00 83.44 82 GLN A C 1
ATOM 642 O O . GLN A 1 82 ? 0.008 -8.022 -0.775 1.00 83.44 82 GLN A O 1
ATOM 647 N N . ASN A 1 83 ? 2.141 -8.244 -1.438 1.00 81.62 83 ASN A N 1
ATOM 648 C CA . ASN A 1 83 ? 2.654 -8.546 -0.102 1.00 81.62 83 ASN A CA 1
ATOM 649 C C . ASN A 1 83 ? 2.438 -7.372 0.865 1.00 81.62 83 ASN A C 1
ATOM 651 O O . ASN A 1 83 ? 1.951 -7.590 1.967 1.00 81.62 83 ASN A O 1
ATOM 655 N N . ILE A 1 84 ? 2.712 -6.134 0.431 1.00 83.12 84 ILE A N 1
ATOM 656 C CA . ILE A 1 84 ? 2.437 -4.927 1.230 1.00 83.12 84 ILE A CA 1
ATOM 657 C C . ILE A 1 84 ? 0.947 -4.840 1.573 1.00 83.12 84 ILE A C 1
ATOM 659 O O . ILE A 1 84 ? 0.596 -4.642 2.728 1.00 83.12 84 ILE A O 1
ATOM 663 N N . ALA A 1 85 ? 0.064 -5.052 0.595 1.00 74.00 85 ALA A N 1
ATOM 664 C CA . ALA A 1 85 ? -1.377 -5.010 0.828 1.00 74.00 85 ALA A CA 1
ATOM 665 C C . ALA A 1 85 ? -1.847 -6.094 1.817 1.00 74.00 85 ALA A C 1
ATOM 667 O O . ALA A 1 85 ? -2.761 -5.855 2.606 1.00 74.00 85 ALA A O 1
ATOM 668 N N . ILE A 1 86 ? -1.232 -7.281 1.791 1.00 78.25 86 ILE A N 1
ATOM 669 C CA . ILE A 1 86 ? -1.501 -8.348 2.762 1.00 78.25 86 ILE A CA 1
ATOM 670 C C . ILE A 1 86 ? -1.038 -7.924 4.158 1.00 78.25 86 ILE A C 1
ATOM 672 O O . ILE A 1 86 ? -1.819 -8.036 5.102 1.00 78.25 86 ILE A O 1
ATOM 676 N N . ASP A 1 87 ? 0.184 -7.413 4.293 1.00 74.88 87 ASP A N 1
ATOM 677 C CA . ASP A 1 87 ? 0.729 -6.965 5.577 1.00 74.88 87 ASP A CA 1
ATOM 678 C C . ASP A 1 87 ? -0.109 -5.821 6.172 1.00 74.88 87 ASP A C 1
ATOM 680 O O . ASP A 1 87 ? -0.506 -5.883 7.338 1.00 74.88 87 ASP A O 1
ATOM 684 N N . ASP A 1 88 ? -0.482 -4.830 5.360 1.00 70.44 88 ASP A N 1
ATOM 685 C CA . ASP A 1 88 ? -1.358 -3.725 5.762 1.00 70.44 88 ASP A CA 1
ATOM 686 C C . ASP A 1 88 ? -2.735 -4.228 6.213 1.00 70.44 88 ASP A C 1
ATOM 688 O O . ASP A 1 88 ? -3.285 -3.754 7.216 1.00 70.44 88 ASP A O 1
ATOM 692 N N . ALA A 1 89 ? -3.291 -5.225 5.517 1.00 71.62 89 ALA A N 1
ATOM 693 C CA . ALA A 1 89 ? -4.547 -5.852 5.907 1.00 71.62 89 ALA A CA 1
ATOM 694 C C . ALA A 1 89 ? -4.416 -6.607 7.239 1.00 71.62 89 ALA A C 1
ATOM 696 O O . ALA A 1 89 ? -5.322 -6.536 8.070 1.00 71.62 89 ALA A O 1
ATOM 697 N N . LEU A 1 90 ? -3.300 -7.303 7.480 1.00 72.06 90 LEU A N 1
ATOM 698 C CA . LEU A 1 90 ? -3.038 -7.994 8.747 1.00 72.06 90 LEU A CA 1
ATOM 699 C C . LEU A 1 90 ? -2.906 -7.007 9.912 1.00 72.06 90 LEU A C 1
ATOM 701 O O . LEU A 1 90 ? -3.541 -7.201 10.951 1.00 72.06 90 LEU A O 1
ATOM 705 N N . VAL A 1 91 ? -2.146 -5.925 9.732 1.00 73.75 91 VAL A N 1
ATOM 706 C CA . VAL A 1 91 ? -1.991 -4.866 10.742 1.00 73.75 91 VAL A CA 1
ATOM 707 C C . VAL A 1 91 ? -3.334 -4.199 11.034 1.00 73.75 91 VAL A C 1
ATOM 709 O O . VAL A 1 91 ? -3.696 -4.008 12.196 1.00 73.75 91 VAL A O 1
ATOM 712 N N . THR A 1 92 ? -4.108 -3.884 9.997 1.00 70.81 92 THR A N 1
ATOM 713 C CA . THR A 1 92 ? -5.447 -3.299 10.142 1.00 70.81 92 THR A CA 1
ATOM 714 C C . THR A 1 92 ? -6.402 -4.241 10.873 1.00 70.81 92 THR A C 1
ATOM 716 O O . THR A 1 92 ? -7.101 -3.812 11.789 1.00 70.81 92 THR A O 1
ATOM 719 N N . ASN A 1 93 ? -6.387 -5.538 10.553 1.00 73.19 93 ASN A N 1
ATOM 720 C CA . ASN A 1 93 ? -7.190 -6.532 11.269 1.00 73.19 93 ASN A CA 1
ATOM 721 C C . ASN A 1 93 ? -6.809 -6.604 12.752 1.00 73.19 93 ASN A C 1
ATOM 723 O O . ASN A 1 93 ? -7.696 -6.616 13.603 1.00 73.19 93 ASN A O 1
ATOM 727 N N . ALA A 1 94 ? -5.516 -6.580 13.085 1.00 72.94 94 ALA A N 1
ATOM 728 C CA . ALA A 1 94 ? -5.074 -6.551 14.478 1.00 72.94 94 ALA A CA 1
ATOM 729 C C . ALA A 1 94 ? -5.585 -5.298 15.216 1.00 72.94 94 ALA A C 1
ATOM 731 O O . ALA A 1 94 ? -6.088 -5.402 16.335 1.00 72.94 94 ALA A O 1
ATOM 732 N N . ARG A 1 95 ? -5.538 -4.124 14.570 1.00 70.50 95 ARG A N 1
ATOM 733 C CA . ARG A 1 95 ? -6.098 -2.877 15.124 1.00 70.50 95 ARG A CA 1
ATOM 734 C C . ARG A 1 95 ? -7.606 -2.971 15.347 1.00 70.50 95 ARG A C 1
ATOM 736 O O . ARG A 1 95 ? -8.085 -2.549 16.394 1.00 70.50 95 ARG A O 1
ATOM 743 N N . HIS A 1 96 ? -8.352 -3.546 14.405 1.00 74.88 96 HIS A N 1
ATOM 744 C CA . HIS A 1 96 ? -9.794 -3.746 14.553 1.00 74.88 96 HIS A CA 1
ATOM 745 C C . HIS A 1 96 ? -10.134 -4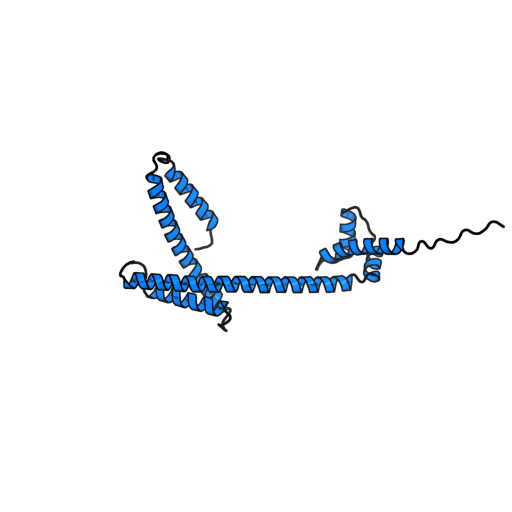.718 15.688 1.00 74.88 96 HIS A C 1
ATOM 747 O O . HIS A 1 96 ? -11.058 -4.448 16.451 1.00 74.88 96 HIS A O 1
ATOM 753 N N . VAL A 1 97 ? -9.374 -5.806 15.856 1.00 77.38 97 VAL A N 1
ATOM 754 C CA . VAL A 1 97 ? -9.534 -6.710 17.007 1.00 77.38 97 VAL A CA 1
ATOM 755 C C . VAL A 1 97 ? -9.366 -5.944 18.319 1.00 77.38 97 VAL A C 1
ATOM 757 O O . VAL A 1 97 ? -10.214 -6.054 19.203 1.00 77.38 97 VAL A O 1
ATOM 760 N N . GLU A 1 98 ? -8.317 -5.130 18.445 1.00 77.75 98 GLU A N 1
ATOM 761 C CA . GLU A 1 98 ? -8.108 -4.332 19.658 1.00 77.75 98 GLU A CA 1
ATOM 762 C C . GLU A 1 98 ? -9.200 -3.277 19.868 1.00 77.75 98 GLU A C 1
ATOM 764 O O . GLU A 1 98 ? -9.697 -3.138 20.985 1.00 77.75 98 GLU A O 1
ATOM 769 N N . ALA A 1 99 ? -9.664 -2.603 18.812 1.00 76.88 99 ALA A N 1
ATOM 770 C CA . ALA A 1 99 ? -10.803 -1.686 18.900 1.00 76.88 99 ALA A CA 1
ATOM 771 C C . ALA A 1 99 ? -12.077 -2.398 19.394 1.00 76.88 99 ALA A C 1
ATOM 773 O O . ALA A 1 99 ? -12.766 -1.896 20.284 1.00 76.88 99 ALA A O 1
ATOM 774 N N . GLY A 1 100 ? -12.352 -3.604 18.885 1.00 77.38 100 GLY A N 1
ATOM 775 C CA . GLY A 1 100 ? -13.457 -4.447 19.339 1.00 77.38 100 GLY A CA 1
ATOM 776 C C . GLY A 1 100 ? -13.352 -4.821 20.821 1.00 77.38 100 GLY A C 1
ATOM 777 O O . GLY A 1 100 ? -14.341 -4.741 21.550 1.00 77.38 100 GLY A O 1
ATOM 778 N N . LYS A 1 101 ? -12.150 -5.156 21.307 1.00 80.69 101 LYS A N 1
ATOM 779 C CA . LYS A 1 101 ? -11.905 -5.430 22.735 1.00 80.69 101 LYS A CA 1
ATOM 780 C C . LYS A 1 101 ? -12.066 -4.188 23.608 1.00 80.69 101 LYS A C 1
ATOM 782 O O . LYS A 1 101 ? -12.613 -4.285 24.706 1.00 80.69 101 LYS A O 1
ATOM 787 N N . VAL A 1 102 ? -11.593 -3.025 23.155 1.00 80.69 102 VAL A N 1
ATOM 788 C CA . VAL A 1 102 ? -11.777 -1.748 23.867 1.00 80.69 102 VAL A CA 1
ATOM 789 C C . VAL A 1 102 ? -13.263 -1.438 24.005 1.00 80.69 102 VAL A C 1
ATOM 791 O O . VAL A 1 102 ? -13.717 -1.119 25.098 1.00 80.69 102 VAL A O 1
ATOM 794 N N . LEU A 1 103 ? -14.036 -1.628 22.940 1.00 78.75 103 LEU A N 1
ATOM 795 C CA . LEU A 1 103 ? -15.485 -1.468 22.956 1.00 78.75 103 LEU A CA 1
ATOM 796 C C . LEU A 1 103 ? -16.190 -2.352 23.979 1.00 78.75 103 LEU A C 1
ATOM 798 O O . LEU A 1 103 ? -17.023 -1.877 24.751 1.00 78.75 103 LEU A O 1
ATOM 802 N N . GLN A 1 104 ? -15.818 -3.631 24.014 1.00 84.62 104 GLN A N 1
ATOM 803 C CA . GLN A 1 104 ? -16.332 -4.568 25.006 1.00 84.62 104 GLN A CA 1
ATOM 804 C C . GLN A 1 104 ? -15.992 -4.105 26.429 1.00 84.62 104 GLN A C 1
ATOM 806 O O . GLN A 1 104 ? -16.861 -4.137 27.296 1.00 84.62 104 GLN A O 1
ATOM 811 N N . LYS A 1 105 ? -14.769 -3.610 26.668 1.00 83.25 105 LYS A N 1
ATOM 812 C CA . LYS A 1 105 ? -14.362 -3.054 27.971 1.00 83.25 105 LYS A CA 1
ATOM 813 C C . LYS A 1 105 ? -15.169 -1.813 28.353 1.00 83.25 105 LYS A C 1
ATOM 815 O O . LYS A 1 105 ? -15.659 -1.758 29.473 1.00 83.25 105 LYS A O 1
ATOM 820 N N . VAL A 1 106 ? -15.349 -0.855 27.440 1.00 81.00 106 VAL A N 1
ATOM 821 C CA . VAL A 1 106 ? -16.161 0.351 27.691 1.00 81.00 106 VAL A CA 1
ATOM 822 C C . VAL A 1 106 ? -17.606 -0.033 28.003 1.00 81.00 106 VAL A C 1
ATOM 824 O O . VAL A 1 106 ? -18.179 0.477 28.961 1.00 81.00 106 VAL A O 1
ATOM 827 N N . GLY A 1 107 ? -18.173 -0.983 27.254 1.00 83.38 107 GLY A N 1
ATOM 828 C CA . GLY A 1 107 ? -19.495 -1.531 27.542 1.00 83.38 107 GLY A CA 1
ATOM 829 C C . GLY A 1 107 ? -19.577 -2.163 28.935 1.00 83.38 107 GLY A C 1
ATOM 830 O O . GLY A 1 107 ? -20.499 -1.862 29.686 1.00 83.38 107 GLY A O 1
ATOM 831 N N . LEU A 1 108 ? -18.595 -2.978 29.330 1.00 84.94 108 LEU A N 1
ATOM 832 C CA . LEU A 1 108 ? -18.540 -3.574 30.672 1.00 84.94 108 LEU A CA 1
ATOM 833 C C . LEU A 1 108 ? -18.445 -2.517 31.782 1.00 84.94 108 LEU A C 1
ATOM 835 O O . LEU A 1 108 ? -19.155 -2.630 32.779 1.00 84.94 108 LEU A O 1
ATOM 839 N N . THR A 1 109 ? -17.624 -1.479 31.606 1.00 83.19 109 THR A N 1
ATOM 840 C CA . THR A 1 109 ? -17.542 -0.359 32.557 1.00 83.19 109 THR A CA 1
ATOM 841 C C . THR A 1 109 ? -18.874 0.383 32.650 1.00 83.19 109 THR A C 1
ATOM 843 O O . THR A 1 109 ? -19.358 0.632 33.750 1.00 83.19 109 THR A O 1
ATOM 846 N N . GLY A 1 110 ? -19.520 0.673 31.516 1.00 82.12 110 GLY A N 1
ATOM 847 C CA . GLY A 1 110 ? -20.849 1.290 31.502 1.00 82.12 110 GLY A CA 1
ATOM 848 C C . GLY A 1 110 ? -21.907 0.428 32.201 1.00 82.12 110 GLY A C 1
ATOM 849 O O . GLY A 1 110 ? -22.755 0.948 32.920 1.00 82.12 110 GLY A O 1
ATOM 850 N N . ALA A 1 111 ? -21.824 -0.903 32.072 1.00 83.69 111 ALA A N 1
ATOM 851 C CA . ALA A 1 111 ? -22.692 -1.828 32.801 1.00 83.69 111 ALA A CA 1
ATOM 852 C C . ALA A 1 111 ? -22.505 -1.716 34.322 1.00 83.69 111 ALA A C 1
ATOM 854 O O . ALA A 1 111 ? -23.483 -1.735 35.063 1.00 83.69 111 ALA A O 1
ATOM 855 N N . GLN A 1 112 ? -21.258 -1.601 34.789 1.00 84.69 112 GLN A N 1
ATOM 856 C CA . GLN A 1 112 ? -20.943 -1.454 36.214 1.00 84.69 112 GLN A CA 1
ATOM 857 C C . GLN A 1 112 ? -21.470 -0.132 36.778 1.00 84.69 112 GLN A C 1
ATOM 859 O O . GLN A 1 112 ? -22.084 -0.134 37.840 1.00 84.69 112 GLN A O 1
ATOM 864 N N . VAL A 1 113 ? -21.284 0.965 36.040 1.00 82.19 113 VAL A N 1
ATOM 865 C CA . VAL A 1 113 ? -21.780 2.307 36.388 1.00 82.19 113 VAL A CA 1
ATOM 866 C C . VAL A 1 113 ? -23.312 2.308 36.496 1.00 82.19 113 VAL A C 1
ATOM 868 O O . VAL A 1 113 ? -23.859 2.691 37.530 1.00 82.19 113 VAL A O 1
ATOM 871 N N . LEU A 1 114 ? -24.000 1.722 35.508 1.00 83.38 114 LEU A N 1
ATOM 872 C CA . LEU A 1 114 ? -25.453 1.519 35.537 1.00 83.38 114 LEU A CA 1
ATOM 873 C C . LEU A 1 114 ? -25.930 0.696 36.741 1.00 83.38 114 LEU A C 1
ATOM 875 O O . LEU A 1 114 ? -26.935 1.037 37.361 1.00 83.38 114 LEU A O 1
ATOM 879 N N . LEU A 1 115 ? -25.233 -0.398 37.066 1.00 85.88 115 LEU A N 1
ATOM 880 C CA . LEU A 1 115 ? -25.572 -1.255 38.208 1.00 85.88 115 LEU A CA 1
ATOM 881 C C . LEU A 1 115 ? -25.354 -0.552 39.553 1.00 85.88 115 LEU A C 1
ATOM 883 O O . LEU A 1 115 ? -26.073 -0.842 40.507 1.00 85.88 115 LEU A O 1
ATOM 887 N N . ALA A 1 116 ? -24.388 0.364 39.625 1.00 85.94 116 ALA A N 1
ATOM 888 C CA . ALA A 1 116 ? -24.140 1.198 40.796 1.00 85.94 116 ALA A CA 1
ATOM 889 C C . ALA A 1 116 ? -25.167 2.338 40.949 1.00 85.94 116 ALA A C 1
ATOM 891 O O . ALA A 1 116 ? -25.215 2.974 41.999 1.00 85.94 116 ALA A O 1
ATOM 892 N N . GLY A 1 117 ? -26.009 2.585 39.937 1.00 80.06 117 GLY A N 1
ATOM 893 C CA . GLY A 1 117 ? -26.954 3.706 39.927 1.00 80.06 117 GLY A CA 1
ATOM 894 C C . GLY A 1 117 ? -26.281 5.064 39.707 1.00 80.06 117 GLY A C 1
ATOM 895 O O . GLY A 1 117 ? -26.887 6.102 39.969 1.00 80.06 117 GLY A O 1
ATOM 896 N N . GLU A 1 118 ? -25.038 5.061 39.235 1.00 66.75 118 GLU A N 1
ATOM 897 C CA . GLU A 1 118 ? -24.267 6.249 38.889 1.00 66.75 118 GLU A CA 1
ATOM 898 C C . GLU A 1 118 ? -24.404 6.477 37.372 1.00 66.75 118 GLU A C 1
ATOM 900 O O . GLU A 1 118 ? -24.414 5.523 36.604 1.00 66.75 118 GLU A O 1
ATOM 905 N N . GLY A 1 119 ? -24.546 7.721 36.903 1.00 61.75 119 GLY A N 1
ATOM 906 C CA . GLY A 1 119 ? -24.603 8.023 35.460 1.00 61.75 119 GLY A CA 1
ATOM 907 C C . GLY A 1 119 ? -26.022 8.090 34.863 1.00 61.75 119 GLY A C 1
ATOM 908 O O . GLY A 1 119 ? -26.519 7.091 34.345 1.00 61.75 119 GLY A O 1
ATOM 909 N N . PRO A 1 120 ? -26.664 9.273 34.864 1.00 57.22 120 PRO A N 1
ATOM 910 C CA . PRO A 1 120 ? -28.050 9.447 34.411 1.00 57.22 120 PRO A CA 1
ATOM 911 C C . PRO A 1 120 ? -28.270 9.269 32.895 1.00 57.22 120 PRO A C 1
ATOM 913 O O . PRO A 1 120 ? -29.401 9.019 32.481 1.00 57.22 120 PRO A O 1
ATOM 916 N N . ASP A 1 121 ? -27.214 9.344 32.077 1.00 67.81 121 ASP A N 1
ATOM 917 C CA . ASP A 1 121 ? -27.336 9.430 30.610 1.00 67.81 121 ASP A CA 1
ATOM 918 C C . ASP A 1 121 ? -26.973 8.136 29.854 1.00 67.81 121 ASP A C 1
ATOM 920 O O . ASP A 1 121 ? -27.179 8.029 28.640 1.00 67.81 121 ASP A O 1
ATOM 924 N N . GLN A 1 122 ? -26.459 7.108 30.540 1.00 66.25 122 GLN A N 1
ATOM 925 C CA . GLN A 1 122 ? -26.238 5.799 29.920 1.00 66.25 122 GLN A CA 1
ATOM 926 C C . GLN A 1 122 ? -27.479 4.923 30.077 1.00 66.25 122 GLN A C 1
ATOM 928 O O . GLN A 1 122 ? -28.045 4.807 31.155 1.00 66.25 122 GLN A O 1
ATOM 933 N N . THR A 1 123 ? -27.909 4.268 28.997 1.00 80.19 123 THR A N 1
ATOM 934 C CA . THR A 1 123 ? -28.989 3.274 29.051 1.00 80.19 123 THR A CA 1
ATOM 935 C C . THR A 1 123 ? -28.403 1.873 28.921 1.00 80.19 123 THR A C 1
ATOM 937 O O . THR A 1 123 ? -27.393 1.674 28.241 1.00 80.19 123 THR A O 1
ATOM 940 N N . GLY A 1 124 ? -29.071 0.862 29.490 1.00 79.44 124 GLY A N 1
ATOM 941 C CA . GLY A 1 124 ? -28.681 -0.541 29.284 1.00 79.44 124 GLY A CA 1
ATOM 942 C C . GLY A 1 124 ? -28.597 -0.921 27.799 1.00 79.44 124 GLY A C 1
ATOM 943 O O . GLY A 1 124 ? -27.783 -1.757 27.413 1.00 79.44 124 GLY A O 1
ATOM 944 N N . SER A 1 125 ? -29.374 -0.245 26.942 1.00 81.56 125 SER A N 1
ATOM 945 C CA . SER A 1 125 ? -29.311 -0.417 25.489 1.00 81.56 125 SER A CA 1
ATOM 946 C C . SER A 1 125 ? -27.992 0.071 24.870 1.00 81.56 125 SER A C 1
ATOM 948 O O . SER A 1 125 ? -27.461 -0.600 23.985 1.00 81.56 125 SER A O 1
ATOM 950 N N . HIS A 1 126 ? -27.422 1.182 25.358 1.00 77.38 126 HIS A N 1
ATOM 951 C CA . HIS A 1 126 ? -26.133 1.703 24.886 1.00 77.38 126 HIS A CA 1
ATOM 952 C C . HIS A 1 126 ? -25.000 0.745 25.254 1.00 77.38 126 HIS A C 1
ATOM 954 O O . HIS A 1 126 ? -24.196 0.367 24.405 1.00 77.38 126 HIS A O 1
ATOM 960 N N . VAL A 1 127 ? -25.003 0.271 26.499 1.00 82.50 127 VAL A N 1
ATOM 961 C CA . VAL A 1 127 ? -24.045 -0.717 27.005 1.00 82.50 127 VAL A CA 1
ATOM 962 C C . VAL A 1 127 ? -24.107 -2.024 26.215 1.00 82.50 127 VAL A C 1
ATOM 964 O O . VAL A 1 127 ? -23.083 -2.500 25.722 1.00 82.50 127 VAL A O 1
ATOM 967 N N . ALA A 1 128 ? -25.307 -2.583 26.031 1.00 81.12 128 ALA A N 1
ATOM 968 C CA . ALA A 1 128 ? -25.489 -3.812 25.264 1.00 81.12 128 ALA A CA 1
ATOM 969 C C . ALA A 1 128 ? -25.008 -3.659 23.813 1.00 81.12 128 ALA A C 1
ATOM 971 O O . ALA A 1 128 ? -24.406 -4.583 23.257 1.00 81.12 128 ALA A O 1
ATOM 972 N N . ARG A 1 129 ? -25.233 -2.486 23.205 1.00 81.38 129 ARG A N 1
ATOM 973 C CA . ARG A 1 129 ? -24.771 -2.177 21.849 1.00 81.38 129 ARG A CA 1
ATOM 974 C C . ARG A 1 129 ? -23.244 -2.121 21.765 1.00 81.38 129 ARG A C 1
ATOM 976 O O . ARG A 1 129 ? -22.695 -2.798 20.904 1.00 81.38 129 ARG A O 1
ATOM 983 N N . LEU A 1 130 ? -22.563 -1.421 22.678 1.00 79.56 130 LEU A N 1
ATOM 984 C CA . LEU A 1 130 ? -21.092 -1.338 22.703 1.00 79.56 130 LEU A CA 1
ATOM 985 C C . LEU A 1 130 ? -20.437 -2.723 22.784 1.00 79.56 130 LEU A C 1
ATOM 987 O O . LEU A 1 130 ? -19.516 -3.024 22.024 1.00 79.56 130 LEU A O 1
ATOM 991 N N . VAL A 1 131 ? -20.952 -3.595 23.656 1.00 83.31 131 VAL A N 1
ATOM 992 C CA . VAL A 1 131 ? -20.453 -4.973 23.776 1.00 83.31 131 VAL A CA 1
ATOM 993 C C . VAL A 1 131 ? -20.731 -5.768 22.499 1.00 83.31 131 VAL A C 1
ATOM 995 O O . VAL A 1 131 ? -19.834 -6.420 21.968 1.00 83.31 131 VAL A O 1
ATOM 998 N N . THR A 1 132 ? -21.958 -5.698 21.976 1.00 84.75 132 THR A N 1
ATOM 999 C CA . THR A 1 132 ? -22.366 -6.466 20.790 1.00 84.75 132 THR A CA 1
ATOM 1000 C C . THR A 1 132 ? -21.579 -6.057 19.547 1.00 84.75 132 THR A C 1
ATOM 1002 O O . THR A 1 132 ? -21.125 -6.919 18.793 1.00 84.75 132 THR A O 1
ATOM 1005 N N . ASP A 1 133 ? -21.400 -4.757 19.327 1.00 83.50 133 ASP A N 1
ATOM 1006 C CA . ASP A 1 133 ? -20.665 -4.244 18.175 1.00 83.50 133 ASP A CA 1
ATOM 1007 C C . ASP A 1 133 ? -19.165 -4.519 18.324 1.00 83.50 133 ASP A C 1
ATOM 1009 O O . ASP A 1 133 ? -18.542 -4.980 17.369 1.00 83.50 133 ASP A O 1
ATOM 1013 N N . GLY A 1 134 ? -18.603 -4.404 19.534 1.00 80.56 134 GLY A N 1
ATOM 1014 C CA . GLY A 1 134 ? -17.224 -4.809 19.808 1.00 80.56 134 GLY A CA 1
ATOM 1015 C C . GLY A 1 134 ? -16.948 -6.283 19.481 1.00 80.56 134 GLY A C 1
ATOM 1016 O O . GLY A 1 134 ? -15.943 -6.595 18.840 1.00 80.56 134 GLY A O 1
ATOM 1017 N N . VAL A 1 135 ? -17.865 -7.190 19.842 1.00 86.38 135 VAL A N 1
ATOM 1018 C CA . VAL A 1 135 ? -17.774 -8.621 19.490 1.00 86.38 135 VAL A CA 1
ATOM 1019 C C . VAL A 1 135 ? -17.869 -8.835 17.976 1.00 86.38 135 VAL A C 1
ATOM 1021 O O . VAL A 1 135 ? -17.147 -9.665 17.421 1.00 86.38 135 VAL A O 1
ATOM 1024 N N . LYS A 1 136 ? -18.741 -8.100 17.275 1.00 82.00 136 LYS A N 1
ATOM 1025 C CA . LYS A 1 136 ? -18.858 -8.203 15.811 1.00 82.00 136 LYS A CA 1
ATOM 1026 C C . LYS A 1 136 ? -17.579 -7.759 15.108 1.00 82.00 136 LYS A C 1
ATOM 1028 O O . LYS A 1 136 ? -17.112 -8.483 14.230 1.00 82.00 136 LYS A O 1
ATOM 1033 N N . ILE A 1 137 ? -17.002 -6.621 15.505 1.00 77.75 137 ILE A N 1
ATOM 1034 C CA . ILE A 1 137 ? -15.740 -6.116 14.943 1.00 77.75 137 ILE A CA 1
ATOM 1035 C C . ILE A 1 137 ? -14.636 -7.154 15.131 1.00 77.75 137 ILE A C 1
ATOM 1037 O O . ILE A 1 137 ? -13.965 -7.511 14.164 1.00 77.75 137 ILE A O 1
ATOM 1041 N N . GLU A 1 138 ? -14.484 -7.684 16.347 1.00 82.62 138 GLU A N 1
ATOM 1042 C CA . GLU A 1 138 ? -13.474 -8.699 16.648 1.00 82.62 138 GLU A CA 1
ATOM 1043 C C . GLU A 1 138 ? -13.651 -9.946 15.775 1.00 82.62 138 GLU A C 1
ATOM 1045 O O . GLU A 1 138 ? -12.697 -10.398 15.142 1.00 82.62 138 GLU A O 1
ATOM 1050 N N . ARG A 1 139 ? -14.878 -10.474 15.670 1.00 80.88 139 ARG A N 1
ATOM 1051 C CA . ARG A 1 139 ? -15.161 -11.665 14.853 1.00 80.88 139 ARG A CA 1
ATOM 1052 C C . ARG A 1 139 ? -14.868 -11.442 13.373 1.00 80.88 139 ARG A C 1
ATOM 1054 O O . ARG A 1 139 ? -14.321 -12.334 12.728 1.00 80.88 139 ARG A O 1
ATOM 1061 N N . VAL A 1 140 ? -15.223 -10.281 12.825 1.00 79.88 140 VAL A N 1
ATOM 1062 C CA . VAL A 1 140 ? -14.952 -9.949 11.417 1.00 79.88 140 VAL A CA 1
ATOM 1063 C C . VAL A 1 140 ? -13.453 -9.796 11.172 1.00 79.88 140 VAL A C 1
ATOM 1065 O O . VAL A 1 140 ? -12.921 -10.376 10.221 1.00 79.88 140 VAL A O 1
ATOM 1068 N N . ALA A 1 141 ? -12.762 -9.066 12.045 1.00 77.88 141 ALA A N 1
ATOM 1069 C CA . ALA A 1 141 ? -11.333 -8.808 11.929 1.00 77.88 141 ALA A CA 1
ATOM 1070 C C . ALA A 1 141 ? -10.486 -10.079 12.113 1.00 77.88 141 ALA A C 1
ATOM 1072 O O . ALA A 1 141 ? -9.516 -10.280 11.385 1.00 77.88 141 ALA A O 1
ATOM 1073 N N . ALA A 1 142 ? -10.902 -10.986 13.002 1.00 76.88 142 ALA A N 1
ATOM 1074 C CA . ALA A 1 142 ? -10.280 -12.295 13.199 1.00 76.88 142 ALA A CA 1
ATOM 1075 C C . ALA A 1 142 ? -10.584 -13.304 12.072 1.00 76.88 142 ALA A C 1
ATOM 1077 O O . ALA A 1 142 ? -10.100 -14.433 12.111 1.00 76.88 142 ALA A O 1
ATOM 1078 N N . GLY A 1 143 ? -11.399 -12.933 11.074 1.00 71.69 143 GLY A N 1
ATOM 1079 C CA . GLY A 1 143 ? -11.786 -13.829 9.979 1.00 71.69 143 GLY A CA 1
ATOM 1080 C C . GLY A 1 143 ? -12.768 -14.931 10.391 1.00 71.69 143 GLY A C 1
ATOM 1081 O O . GLY A 1 143 ? -12.922 -15.914 9.674 1.00 71.69 143 GLY A O 1
ATOM 1082 N N . LEU A 1 144 ? -13.445 -14.769 11.531 1.00 67.50 144 LEU A N 1
ATOM 1083 C CA . LEU A 1 144 ? -14.435 -15.708 12.073 1.00 67.50 144 LEU A CA 1
ATOM 1084 C C . LEU A 1 144 ? -15.868 -15.408 11.599 1.00 67.50 144 LEU A C 1
ATOM 1086 O O . LEU A 1 144 ? -16.803 -16.126 11.962 1.00 67.50 144 LEU A O 1
ATOM 1090 N N . ALA A 1 145 ? -16.062 -14.337 10.826 1.00 61.75 145 ALA A N 1
ATOM 1091 C CA . ALA A 1 145 ? -17.341 -13.975 10.226 1.00 61.75 145 ALA A CA 1
ATOM 1092 C C . ALA A 1 145 ? -17.292 -14.139 8.699 1.00 61.75 145 ALA A C 1
ATOM 1094 O O . ALA A 1 145 ? -16.408 -13.602 8.033 1.00 61.75 145 ALA A O 1
ATOM 1095 N N . THR A 1 146 ? -18.274 -14.852 8.147 1.00 52.97 146 THR A N 1
ATOM 1096 C CA . THR A 1 146 ? -18.457 -15.066 6.701 1.00 52.97 146 THR A CA 1
ATOM 1097 C C . THR A 1 146 ? -19.069 -13.855 5.983 1.00 52.97 146 THR A C 1
ATOM 1099 O O . THR A 1 146 ? -18.955 -13.741 4.767 1.00 52.97 146 THR A O 1
ATOM 1102 N N . GLU A 1 147 ? -19.666 -12.911 6.717 1.00 54.25 147 GLU A N 1
ATOM 1103 C CA . GLU A 1 147 ? -20.322 -11.703 6.193 1.00 54.25 147 GLU A CA 1
ATOM 1104 C C . GLU A 1 147 ? -19.405 -10.475 6.337 1.00 54.25 147 GLU A C 1
ATOM 1106 O O . GLU A 1 147 ? -19.613 -9.595 7.168 1.00 54.25 147 GLU A O 1
ATOM 1111 N N . ARG A 1 148 ? -18.316 -10.438 5.563 1.00 48.91 148 ARG A N 1
ATOM 1112 C CA . ARG A 1 148 ? -17.222 -9.467 5.768 1.00 48.91 148 ARG A CA 1
ATOM 1113 C C . ARG A 1 148 ? -17.545 -8.024 5.347 1.00 48.91 148 ARG A C 1
ATOM 1115 O O . ARG A 1 148 ? -16.936 -7.104 5.876 1.00 48.91 148 ARG A O 1
ATOM 1122 N N . ILE A 1 149 ? -18.466 -7.825 4.400 1.00 48.53 149 ILE A N 1
ATOM 1123 C CA . ILE A 1 149 ? -18.663 -6.526 3.723 1.00 48.53 149 ILE A CA 1
ATOM 1124 C C . ILE A 1 149 ? -19.777 -5.693 4.379 1.00 48.53 149 ILE A C 1
ATOM 1126 O O . ILE A 1 149 ? -19.575 -4.517 4.645 1.00 48.53 149 ILE A O 1
ATOM 1130 N N . ALA A 1 150 ? -20.907 -6.301 4.753 1.00 46.62 150 ALA A N 1
ATOM 1131 C CA . ALA A 1 150 ? -22.036 -5.559 5.329 1.00 46.62 150 ALA A CA 1
ATOM 1132 C C . ALA A 1 150 ? -21.775 -5.040 6.758 1.00 46.62 150 ALA A C 1
ATOM 1134 O O . ALA A 1 150 ? -22.401 -4.081 7.205 1.00 46.62 150 ALA A O 1
ATOM 1135 N N . VAL A 1 151 ? -20.857 -5.672 7.494 1.00 49.16 151 VAL A N 1
ATOM 1136 C CA . VAL A 1 151 ? -20.632 -5.373 8.914 1.00 49.16 151 VAL A CA 1
ATOM 1137 C C . VAL A 1 151 ? -19.685 -4.186 9.109 1.00 49.16 151 VAL A C 1
ATOM 1139 O O . VAL A 1 151 ? -19.907 -3.395 10.015 1.00 49.16 151 VAL A O 1
ATOM 1142 N N . VAL A 1 152 ? -18.665 -4.014 8.264 1.00 48.88 152 VAL A N 1
ATOM 1143 C CA . VAL A 1 152 ? -17.631 -2.980 8.472 1.00 48.88 152 VAL A CA 1
ATOM 1144 C C . VAL A 1 152 ? -18.146 -1.573 8.149 1.00 48.88 152 VAL A C 1
ATOM 1146 O O . VAL A 1 152 ? -17.932 -0.670 8.951 1.00 48.88 152 VAL A O 1
ATOM 1149 N N . GLU A 1 153 ? -18.876 -1.393 7.042 1.00 48.19 153 GLU A N 1
ATOM 1150 C CA . GLU A 1 153 ? -19.463 -0.091 6.665 1.00 48.19 153 GLU A CA 1
ATOM 1151 C C . GLU A 1 153 ? -20.546 0.341 7.661 1.00 48.19 153 GLU A C 1
ATOM 1153 O O . GLU A 1 153 ? -20.499 1.435 8.214 1.00 48.19 153 GLU A O 1
ATOM 1158 N N . THR A 1 154 ? -21.464 -0.570 7.998 1.00 52.69 154 THR A N 1
ATOM 1159 C CA . THR A 1 154 ? -22.555 -0.280 8.940 1.00 52.69 154 THR A CA 1
ATOM 1160 C C . THR A 1 154 ? -22.049 0.035 10.349 1.00 52.69 154 THR A C 1
ATOM 1162 O O . THR A 1 154 ? -22.698 0.781 11.083 1.00 52.69 154 THR A O 1
ATOM 1165 N N . ILE A 1 155 ? -20.922 -0.556 10.761 1.00 52.78 155 ILE A N 1
ATOM 1166 C CA . ILE A 1 155 ? -20.318 -0.270 12.061 1.00 52.78 155 ILE A CA 1
ATOM 1167 C C . ILE A 1 155 ? -19.613 1.079 12.025 1.00 52.78 155 ILE A C 1
ATOM 1169 O O . ILE A 1 155 ? -19.884 1.885 12.905 1.00 52.78 155 ILE A O 1
ATOM 1173 N N . TRP A 1 156 ? -18.772 1.365 11.029 1.00 51.62 156 TRP A N 1
ATOM 1174 C CA . TRP A 1 156 ? -18.045 2.636 10.992 1.00 51.62 156 TRP A CA 1
ATOM 1175 C C . TRP A 1 156 ? -18.972 3.851 10.896 1.00 51.62 156 TRP A C 1
ATOM 1177 O O . TRP A 1 156 ? -18.825 4.758 11.714 1.00 51.62 156 TRP A O 1
ATOM 1187 N N . ASP A 1 157 ? -19.994 3.820 10.037 1.00 53.16 157 ASP A N 1
ATOM 1188 C CA . ASP A 1 157 ? -20.958 4.926 9.892 1.00 53.16 157 ASP A CA 1
ATOM 1189 C C . ASP A 1 157 ? -21.762 5.201 11.174 1.00 53.16 157 ASP A C 1
ATOM 1191 O O . ASP A 1 157 ? -22.216 6.316 11.418 1.00 53.16 157 ASP A O 1
ATOM 1195 N N . ARG A 1 158 ? -21.953 4.187 12.025 1.00 56.47 158 ARG A N 1
ATOM 1196 C CA . ARG A 1 158 ? -22.755 4.306 13.257 1.00 56.47 158 ARG A CA 1
ATOM 1197 C C . ARG A 1 158 ? -21.917 4.524 14.507 1.00 56.47 158 ARG A C 1
ATOM 1199 O O . ARG A 1 158 ? -22.421 5.058 15.496 1.00 56.47 158 ARG A O 1
ATOM 1206 N N . PHE A 1 159 ? -20.672 4.065 14.478 1.00 53.03 159 PHE A N 1
ATOM 1207 C CA . PHE A 1 159 ? -19.763 4.048 15.612 1.00 53.03 159 PHE A CA 1
ATOM 1208 C C . PHE A 1 159 ? -18.921 5.320 15.688 1.00 53.03 159 PHE A C 1
ATOM 1210 O O . PHE A 1 159 ? -18.724 5.843 16.785 1.00 53.03 159 PHE A O 1
ATOM 1217 N N . LEU A 1 160 ? -18.486 5.856 14.541 1.00 51.00 160 LEU A N 1
ATOM 1218 C CA . LEU A 1 160 ? -17.652 7.056 14.490 1.00 51.00 160 LEU A CA 1
ATOM 1219 C C . LEU A 1 160 ? -18.298 8.252 15.219 1.00 51.00 160 LEU A C 1
ATOM 1221 O O . LEU A 1 160 ? -17.620 8.830 16.067 1.00 51.00 160 LEU A O 1
ATOM 1225 N N . PRO A 1 161 ? -19.601 8.565 15.040 1.00 55.84 161 PRO A N 1
ATOM 1226 C CA . PRO A 1 161 ? -20.225 9.685 15.750 1.00 55.84 161 PRO A CA 1
ATOM 1227 C C . PRO A 1 161 ? -20.270 9.490 17.275 1.00 55.84 161 PRO A C 1
ATOM 1229 O O . PRO A 1 161 ? -20.084 10.440 18.029 1.00 55.84 161 PRO A O 1
ATOM 1232 N N . GLN A 1 162 ? -20.469 8.254 17.751 1.00 52.56 162 GLN A N 1
ATOM 1233 C CA . GLN A 1 162 ? -20.556 7.949 19.188 1.00 52.56 162 GLN A CA 1
ATOM 1234 C C . GLN A 1 162 ? -19.186 7.984 19.870 1.00 52.56 162 GLN A C 1
ATOM 1236 O O . GLN A 1 162 ? -19.070 8.470 20.993 1.00 52.56 162 GLN A O 1
ATOM 1241 N N . VAL A 1 163 ? -18.138 7.502 19.194 1.00 50.44 163 VAL A N 1
ATOM 1242 C CA . VAL A 1 163 ? -16.757 7.607 19.686 1.00 50.44 163 VAL A CA 1
ATOM 1243 C C . VAL A 1 163 ? -16.292 9.050 19.682 1.00 50.44 163 VAL A C 1
ATOM 1245 O O . VAL A 1 163 ? -15.707 9.480 20.668 1.00 50.44 163 VAL A O 1
ATOM 1248 N N . VAL A 1 164 ? -16.573 9.801 18.616 1.00 54.53 164 VAL A N 1
ATOM 1249 C CA . VAL A 1 164 ? -16.262 11.234 18.549 1.00 54.53 164 VAL A CA 1
ATOM 1250 C C . VAL A 1 164 ? -16.974 11.981 19.676 1.00 54.53 164 VAL A C 1
ATOM 1252 O O . VAL A 1 164 ? -16.329 12.773 20.351 1.00 54.53 164 VAL A O 1
ATOM 1255 N N . ALA A 1 165 ? -18.244 11.678 19.964 1.00 54.53 165 ALA A N 1
ATOM 1256 C CA . ALA A 1 165 ? -18.962 12.269 21.094 1.00 54.53 165 ALA A CA 1
ATOM 1257 C C . ALA A 1 165 ? -18.324 11.926 22.456 1.00 54.53 165 ALA A C 1
ATOM 1259 O O . ALA A 1 165 ? -18.092 12.823 23.261 1.00 54.53 165 ALA A O 1
ATOM 1260 N N . LEU A 1 166 ? -17.967 10.657 22.693 1.00 47.94 166 LEU A N 1
ATOM 1261 C CA . LEU A 1 166 ? -17.292 10.212 23.922 1.00 47.94 166 LEU A CA 1
ATOM 1262 C C . LEU A 1 166 ? -15.902 10.838 24.092 1.00 47.94 166 LEU A C 1
ATOM 1264 O O . LEU A 1 166 ? -15.541 11.256 25.190 1.00 47.94 166 LEU A O 1
ATOM 1268 N N . PHE A 1 167 ? -15.116 10.917 23.016 1.00 48.12 167 PHE A N 1
ATOM 1269 C CA . PHE A 1 167 ? -13.810 11.574 23.036 1.00 48.12 167 PHE A CA 1
ATOM 1270 C C . PHE A 1 167 ? -13.944 13.079 23.214 1.00 48.12 167 PHE A C 1
ATOM 1272 O O . PHE A 1 167 ? -13.150 13.656 23.950 1.00 48.12 167 PHE A O 1
ATOM 1279 N N . ARG A 1 168 ? -14.945 13.710 22.597 1.00 53.69 168 ARG A N 1
ATOM 1280 C CA . ARG A 1 168 ? -15.243 15.128 22.788 1.00 53.69 168 ARG A CA 1
ATOM 1281 C C . ARG A 1 168 ? -15.581 15.408 24.247 1.00 53.69 168 ARG A C 1
ATOM 1283 O O . ARG A 1 168 ? -14.925 16.245 24.846 1.00 53.69 168 ARG A O 1
ATOM 1290 N N . GLU A 1 169 ? -16.492 14.646 24.844 1.00 52.56 169 GLU A N 1
ATOM 1291 C CA . GLU A 1 169 ? -16.879 14.797 26.251 1.00 52.56 169 GLU A CA 1
ATOM 1292 C C . GLU A 1 169 ? -15.699 14.533 27.206 1.00 52.56 169 GLU A C 1
ATOM 1294 O O . GLU A 1 169 ? -15.482 15.275 28.165 1.00 52.56 169 GLU A O 1
ATOM 1299 N N . ALA A 1 170 ? -14.887 13.504 26.936 1.00 49.41 170 ALA A N 1
ATOM 1300 C CA . ALA A 1 170 ? -13.691 13.208 27.725 1.00 49.41 170 ALA A CA 1
ATOM 1301 C C . ALA A 1 170 ? -12.605 14.288 27.579 1.00 49.41 170 ALA A C 1
ATOM 1303 O O . ALA A 1 170 ? -11.933 14.621 28.558 1.00 49.41 170 ALA A O 1
ATOM 1304 N N . THR A 1 171 ? -12.440 14.851 26.379 1.00 56.34 171 THR A N 1
ATOM 1305 C CA . THR A 1 171 ? -11.498 15.945 26.107 1.00 56.34 171 THR A CA 1
ATOM 1306 C C . THR A 1 171 ? -11.987 17.230 26.758 1.00 56.34 171 THR A C 1
ATOM 1308 O O . THR A 1 171 ? -11.214 17.862 27.459 1.00 56.34 171 THR A O 1
ATOM 1311 N N . GLU A 1 172 ? -13.270 17.569 26.636 1.00 60.31 172 GLU A N 1
ATOM 1312 C CA . GLU A 1 172 ? -13.898 18.716 27.300 1.00 60.31 172 GLU A CA 1
ATOM 1313 C C . GLU A 1 172 ? -13.749 18.623 28.825 1.00 60.31 172 GLU A C 1
ATOM 1315 O O . GLU A 1 172 ? -13.321 19.590 29.450 1.00 60.31 172 GLU A O 1
ATOM 1320 N N . LYS A 1 173 ? -13.983 17.449 29.430 1.00 62.19 173 LYS A N 1
ATOM 1321 C CA . LYS A 1 173 ? -13.769 17.223 30.872 1.00 62.19 173 LYS A CA 1
ATOM 1322 C C . LYS A 1 173 ? -12.298 17.321 31.281 1.00 62.19 173 LYS A C 1
ATOM 1324 O O . LYS A 1 173 ? -11.987 17.954 32.283 1.00 62.19 173 LYS A O 1
ATOM 1329 N N . SER A 1 174 ? -11.385 16.725 30.514 1.00 53.09 174 SER A N 1
ATOM 1330 C CA . SER A 1 174 ? -9.943 16.767 30.817 1.00 53.09 174 SER A CA 1
ATOM 1331 C C . SER A 1 174 ? -9.368 18.176 30.653 1.00 53.09 174 SER A C 1
ATOM 1333 O O . SER A 1 174 ? -8.540 18.610 31.450 1.00 53.09 174 SER A O 1
ATOM 1335 N N . VAL A 1 175 ? -9.841 18.907 29.643 1.00 57.84 175 VAL A N 1
ATOM 1336 C CA . VAL A 1 175 ? -9.517 20.313 29.402 1.00 57.84 175 VAL A CA 1
ATOM 1337 C C . VAL A 1 175 ? -10.096 21.186 30.516 1.00 57.84 175 VAL A C 1
ATOM 1339 O O . VAL A 1 175 ? -9.377 22.030 31.037 1.00 57.84 175 VAL A O 1
ATOM 1342 N N . ALA A 1 176 ? -11.334 20.949 30.955 1.00 62.84 176 ALA A N 1
ATOM 1343 C CA . ALA A 1 176 ? -11.936 21.668 32.077 1.00 62.84 176 ALA A CA 1
ATOM 1344 C C . ALA A 1 176 ? -11.138 21.491 33.379 1.00 62.84 176 ALA A C 1
ATOM 1346 O O . ALA A 1 176 ? -10.772 22.487 33.992 1.00 62.84 176 ALA A O 1
ATOM 1347 N N . VAL A 1 177 ? -10.779 20.255 33.745 1.00 61.66 177 VAL A N 1
ATOM 1348 C CA . VAL A 1 177 ? -9.957 19.965 34.939 1.00 61.66 177 VAL A CA 1
ATOM 1349 C C . VAL A 1 177 ? -8.570 20.607 34.838 1.00 61.66 177 VAL A C 1
ATOM 1351 O O . VAL A 1 177 ? -8.056 21.155 35.810 1.00 61.66 177 VAL A O 1
ATOM 1354 N N . MET A 1 178 ? -7.957 20.577 33.653 1.00 55.25 178 MET A N 1
ATOM 1355 C CA . MET A 1 178 ? -6.683 21.253 33.409 1.00 55.25 178 MET A CA 1
ATOM 1356 C C . MET A 1 178 ? -6.809 22.774 33.561 1.00 55.25 178 MET A C 1
ATOM 1358 O O . MET A 1 178 ? -5.933 23.388 34.158 1.00 55.25 178 MET A O 1
ATOM 1362 N N . PHE A 1 179 ? -7.891 23.389 33.078 1.00 60.25 179 PHE A N 1
ATOM 1363 C CA . PHE A 1 179 ? -8.121 24.826 33.247 1.00 60.25 179 PHE A CA 1
ATOM 1364 C C . PHE A 1 179 ? -8.505 25.218 34.678 1.00 60.25 179 PHE A C 1
ATOM 1366 O O . PHE A 1 179 ? -8.133 26.307 35.098 1.00 60.25 179 PHE A O 1
ATOM 1373 N N . GLU A 1 180 ? -9.191 24.359 35.435 1.00 66.81 180 GLU A N 1
ATOM 1374 C CA . GLU A 1 180 ? -9.408 24.556 36.876 1.00 66.81 180 GLU A CA 1
ATOM 1375 C C . GLU A 1 180 ? -8.075 24.567 37.629 1.00 66.81 180 GLU A C 1
ATOM 1377 O O . GLU A 1 180 ? -7.818 25.481 38.405 1.00 66.81 180 GLU A O 1
ATOM 1382 N N . TRP A 1 181 ? -7.184 23.619 37.328 1.00 62.75 181 TRP A N 1
ATOM 1383 C CA . TRP A 1 181 ? -5.848 23.578 37.922 1.00 62.75 181 TRP A CA 1
ATOM 1384 C C . TRP A 1 181 ? -4.981 24.782 37.518 1.00 62.75 181 TRP A C 1
ATOM 1386 O O . TRP A 1 181 ? -4.300 25.369 38.354 1.00 62.75 181 TRP A O 1
ATOM 1396 N N . LEU A 1 182 ? -5.022 25.193 36.246 1.00 56.34 182 LEU A N 1
ATOM 1397 C CA . LEU A 1 182 ? -4.274 26.361 35.765 1.00 56.34 182 LEU A CA 1
ATOM 1398 C C . LEU A 1 182 ? -4.837 27.693 36.295 1.00 56.34 182 LEU A C 1
ATOM 1400 O O . LEU A 1 182 ? -4.086 28.659 36.394 1.00 56.34 182 LEU A O 1
ATOM 1404 N N . ALA A 1 183 ? -6.119 27.756 36.669 1.00 62.09 183 ALA A N 1
ATOM 1405 C CA . ALA A 1 183 ? -6.727 28.925 37.312 1.00 62.09 183 ALA A CA 1
ATOM 1406 C C . ALA A 1 183 ? -6.236 29.152 38.750 1.00 62.09 183 ALA A C 1
ATOM 1408 O O . ALA A 1 183 ? -6.341 30.264 39.262 1.00 62.09 183 ALA A O 1
ATOM 1409 N N . GLU A 1 184 ? -5.658 28.132 39.387 1.00 72.44 184 GLU A N 1
ATOM 1410 C CA . GLU A 1 184 ? -5.003 28.256 40.693 1.00 72.44 184 GLU A CA 1
ATOM 1411 C C . GLU A 1 184 ? -3.557 28.778 40.587 1.00 72.44 184 GLU A C 1
ATOM 1413 O O . GLU A 1 184 ? -2.912 29.000 41.613 1.00 72.44 184 GLU A O 1
ATOM 1418 N N . VAL A 1 185 ? -3.042 28.989 39.367 1.00 68.81 185 VAL A N 1
ATOM 1419 C CA . VAL A 1 185 ? -1.686 29.488 39.096 1.00 68.81 185 VAL A CA 1
ATOM 1420 C C . VAL A 1 185 ? -1.733 31.007 38.859 1.00 68.81 185 VAL A C 1
ATOM 1422 O O . VAL A 1 185 ? -2.146 31.442 37.780 1.00 68.81 185 VAL A O 1
ATOM 1425 N N . PRO A 1 186 ? -1.289 31.844 39.821 1.00 71.75 186 PRO A N 1
ATOM 1426 C CA . PRO A 1 186 ? -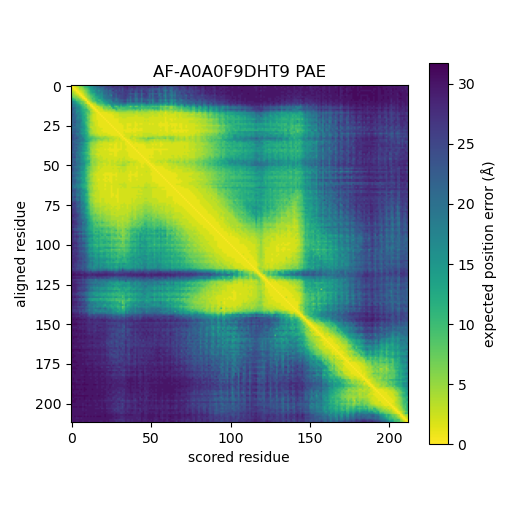1.442 33.300 39.742 1.00 71.75 186 PRO A CA 1
ATOM 1427 C C . PRO A 1 186 ? -0.692 33.933 38.566 1.00 71.75 186 PRO A C 1
ATOM 1429 O O . PRO A 1 186 ? -1.084 34.987 38.076 1.00 71.75 186 PRO A O 1
ATOM 1432 N N . GLU A 1 187 ? 0.384 33.301 38.080 1.00 72.19 187 GLU A N 1
ATOM 1433 C CA . GLU A 1 187 ? 1.145 33.814 36.935 1.00 72.19 187 GLU A CA 1
ATOM 1434 C C . GLU A 1 187 ? 0.403 33.699 35.593 1.00 72.19 187 GLU A C 1
ATOM 1436 O O . GLU A 1 187 ? 0.820 34.324 34.617 1.00 72.19 187 GLU A O 1
ATOM 1441 N N . LEU A 1 188 ? -0.678 32.914 35.532 1.00 56.50 188 LEU A N 1
ATOM 1442 C CA . LEU A 1 188 ? -1.475 32.687 34.321 1.00 56.50 188 LEU A CA 1
ATOM 1443 C C . LEU A 1 188 ? -2.801 33.462 34.323 1.00 56.50 188 LEU A C 1
ATOM 1445 O O . LEU A 1 188 ? -3.576 33.378 33.366 1.00 56.50 188 LEU A O 1
ATOM 1449 N N . GLU A 1 189 ? -3.059 34.248 35.369 1.00 56.00 189 GLU A N 1
ATOM 1450 C CA . GLU A 1 189 ? -4.274 35.042 35.515 1.00 56.00 189 GLU A CA 1
ATOM 1451 C C . GLU A 1 189 ? -4.381 36.070 34.367 1.00 56.00 189 GLU A C 1
ATOM 1453 O O . GLU A 1 189 ? -3.531 36.942 34.187 1.00 56.00 189 GLU A O 1
ATOM 1458 N N . GLY A 1 190 ? -5.413 35.925 33.527 1.00 66.94 190 GLY A N 1
ATOM 1459 C CA . GLY A 1 190 ? -5.627 36.739 32.322 1.00 66.94 190 GLY A CA 1
ATOM 1460 C C . GLY A 1 190 ? -5.098 36.149 31.004 1.00 66.94 190 GLY A C 1
ATOM 1461 O O . GLY A 1 190 ? -5.367 36.723 29.953 1.00 66.94 190 GLY A O 1
ATOM 1462 N N . GLN A 1 191 ? -4.396 35.008 31.026 1.00 68.12 191 GLN A N 1
ATOM 1463 C CA . GLN A 1 191 ? -3.933 34.295 29.815 1.00 68.12 191 GLN A CA 1
ATOM 1464 C C . GLN A 1 191 ? -4.751 33.031 29.503 1.00 68.12 191 GLN A C 1
ATOM 1466 O O . GLN A 1 191 ? -4.697 32.507 28.389 1.00 68.12 191 GLN A O 1
ATOM 1471 N N . LEU A 1 192 ? -5.537 32.552 30.470 1.00 67.56 192 LEU A N 1
ATOM 1472 C CA . LEU A 1 192 ? -6.275 31.288 30.370 1.00 67.56 192 LEU A CA 1
ATOM 1473 C C . LEU A 1 192 ? -7.358 31.295 29.290 1.00 67.56 192 LEU A C 1
ATOM 1475 O O . LEU A 1 192 ? -7.527 30.286 28.610 1.00 67.56 192 LEU A O 1
ATOM 1479 N N . ASP A 1 193 ? -8.049 32.419 29.093 1.00 68.94 193 ASP A N 1
ATOM 1480 C CA . ASP A 1 193 ? -9.088 32.527 28.062 1.00 68.94 193 ASP A CA 1
ATOM 1481 C C . ASP A 1 193 ? -8.481 32.455 26.654 1.00 68.94 193 ASP A C 1
ATOM 1483 O O . ASP A 1 193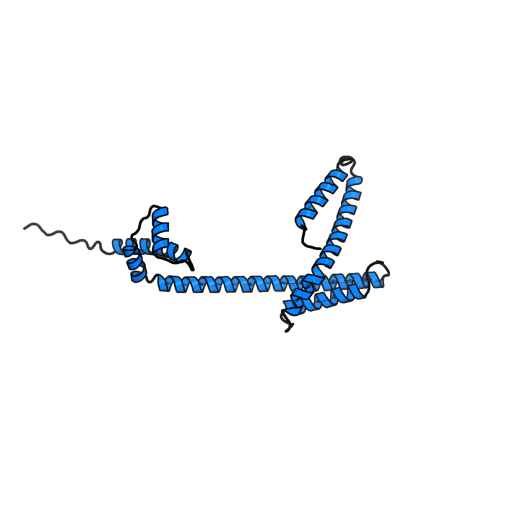 ? -8.977 31.722 25.800 1.00 68.94 193 ASP A O 1
ATOM 1487 N N . GLN A 1 194 ? -7.334 33.109 26.439 1.00 72.38 194 GLN A N 1
ATOM 1488 C CA . GLN A 1 194 ? -6.611 33.033 25.170 1.00 72.38 194 GLN A CA 1
ATOM 1489 C C . GLN A 1 194 ? -6.086 31.613 24.902 1.00 72.38 194 GLN A C 1
ATOM 1491 O O . GLN A 1 194 ? -6.242 31.093 23.798 1.00 72.38 194 GLN A O 1
ATOM 1496 N N . MET A 1 195 ? -5.519 30.947 25.915 1.00 65.75 195 MET A N 1
ATOM 1497 C CA . MET A 1 195 ? -5.063 29.557 25.787 1.00 65.75 195 MET A CA 1
ATOM 1498 C C . MET A 1 195 ? -6.219 28.588 25.506 1.00 65.75 195 MET A C 1
ATOM 1500 O O . MET A 1 195 ? -6.049 27.623 24.758 1.00 65.75 195 MET A O 1
ATOM 1504 N N . ARG A 1 196 ? -7.401 28.834 26.085 1.00 64.50 196 ARG A N 1
ATOM 1505 C CA . ARG A 1 196 ? -8.611 28.041 25.838 1.00 64.50 196 ARG A CA 1
ATOM 1506 C C . ARG A 1 196 ? -9.079 28.182 24.394 1.00 64.50 196 ARG A C 1
ATOM 1508 O O . ARG A 1 196 ? -9.343 27.164 23.753 1.00 64.50 196 ARG A O 1
ATOM 1515 N N . ASP A 1 197 ? -9.116 29.405 23.875 1.00 66.75 197 ASP A N 1
ATOM 1516 C CA . ASP A 1 197 ? -9.505 29.680 22.491 1.00 66.75 197 ASP A CA 1
ATOM 1517 C C . ASP A 1 197 ? -8.508 29.076 21.489 1.00 66.75 197 ASP A C 1
ATOM 1519 O O . ASP A 1 197 ? -8.908 28.457 20.500 1.00 66.75 197 ASP A O 1
ATOM 1523 N N . GLU A 1 198 ? -7.204 29.178 21.757 1.00 69.44 198 GLU A N 1
ATOM 1524 C CA . GLU A 1 198 ? -6.156 28.580 20.920 1.00 69.44 198 GLU A CA 1
ATOM 1525 C C . GLU A 1 198 ? -6.229 27.042 20.908 1.00 69.44 198 GLU A C 1
ATOM 1527 O O . GLU A 1 198 ? -6.166 26.433 19.837 1.00 69.44 198 GLU A O 1
ATOM 1532 N N . MET A 1 199 ? -6.438 26.399 22.064 1.00 62.72 199 MET A N 1
ATOM 1533 C CA . MET A 1 199 ? -6.621 24.943 22.143 1.00 62.72 199 MET A CA 1
ATOM 1534 C C . MET A 1 199 ? -7.890 24.469 21.428 1.00 62.72 199 MET A C 1
ATOM 1536 O O . MET A 1 199 ? -7.862 23.444 20.742 1.00 62.72 199 MET A O 1
ATOM 1540 N N . TRP A 1 200 ? -9.001 25.195 21.574 1.00 63.12 200 TRP A N 1
ATOM 1541 C CA . TRP A 1 200 ? -10.260 24.836 20.926 1.00 63.12 200 TRP A CA 1
ATOM 1542 C C . TRP A 1 200 ? -10.148 24.929 19.400 1.00 63.12 200 TRP A C 1
ATOM 1544 O O . TRP A 1 200 ? -10.520 23.982 18.701 1.00 63.12 200 TRP A O 1
ATOM 1554 N N . ASN A 1 201 ? -9.539 26.005 18.892 1.00 63.25 201 ASN A N 1
ATOM 1555 C CA . ASN A 1 201 ? -9.273 26.199 17.465 1.00 63.25 201 ASN A CA 1
ATOM 1556 C C . ASN A 1 201 ? -8.317 25.137 16.897 1.00 63.25 201 ASN A C 1
ATOM 1558 O O . ASN A 1 201 ? -8.587 24.582 15.833 1.00 63.25 201 ASN A O 1
ATOM 1562 N N . ALA A 1 202 ? -7.256 24.782 17.627 1.00 56.12 202 ALA A N 1
ATOM 1563 C CA . ALA A 1 202 ? -6.350 23.704 17.228 1.00 56.12 202 ALA A CA 1
ATOM 1564 C C . ALA A 1 202 ? -7.056 22.335 17.184 1.00 56.12 202 ALA A C 1
ATOM 1566 O O . ALA A 1 202 ? -6.788 21.524 16.299 1.00 56.12 202 ALA A O 1
ATOM 1567 N N . SER A 1 203 ? -7.996 22.074 18.101 1.00 51.16 203 SER A N 1
ATOM 1568 C CA . SER A 1 203 ? -8.795 20.841 18.070 1.00 51.16 203 SER A CA 1
ATOM 1569 C C . SER A 1 203 ? -9.766 20.808 16.882 1.00 51.16 203 SER A C 1
ATOM 1571 O O . SER A 1 203 ? -9.926 19.767 16.246 1.00 51.16 203 SER A O 1
ATOM 1573 N N . ALA A 1 204 ? -10.358 21.953 16.525 1.00 53.62 204 ALA A N 1
ATOM 1574 C CA . ALA A 1 204 ? -11.281 22.073 15.401 1.00 53.62 204 ALA A CA 1
ATOM 1575 C C . ALA A 1 204 ? -10.597 21.821 14.043 1.00 53.62 204 ALA A C 1
ATOM 1577 O O . ALA A 1 204 ? -11.219 21.258 13.146 1.00 53.62 204 ALA A O 1
ATOM 1578 N N . GLU A 1 205 ? -9.311 22.161 13.896 1.00 52.09 205 GLU A N 1
ATOM 1579 C CA . GLU A 1 205 ? -8.515 21.813 12.707 1.00 52.09 205 GLU A CA 1
ATOM 1580 C C . GLU A 1 205 ? -8.227 20.307 12.597 1.00 52.09 205 GLU A C 1
ATOM 1582 O O . GLU A 1 205 ? -8.203 19.759 11.494 1.00 52.09 205 GLU A O 1
ATOM 1587 N N . VAL A 1 206 ? -8.053 19.614 13.728 1.00 47.38 206 VAL A N 1
ATOM 1588 C CA . VAL A 1 206 ? -7.824 18.157 13.768 1.00 47.38 206 VAL A CA 1
ATOM 1589 C C . VAL A 1 206 ? -9.103 17.368 13.449 1.00 47.38 206 VAL A C 1
ATOM 1591 O O . VAL A 1 206 ? -9.023 16.278 12.883 1.00 47.38 206 VAL A O 1
ATOM 1594 N N . PHE A 1 207 ? -10.280 17.928 13.749 1.00 43.38 207 PHE A N 1
ATOM 1595 C CA . PHE A 1 207 ? -11.598 17.316 13.523 1.00 43.38 207 PHE A CA 1
ATOM 1596 C C . PHE A 1 207 ? -12.441 18.032 12.446 1.00 43.38 207 PHE A C 1
ATOM 1598 O O . PHE A 1 207 ? -13.668 18.010 12.514 1.00 43.38 207 PHE A O 1
ATOM 1605 N N . GLY A 1 208 ? -11.793 18.676 11.467 1.00 39.97 208 GLY A N 1
ATOM 1606 C CA . GLY A 1 208 ? -12.420 19.540 10.454 1.00 39.97 208 GLY A CA 1
ATOM 1607 C C . GLY A 1 208 ? -13.611 18.953 9.657 1.00 39.97 208 GLY A C 1
ATOM 1608 O O . GLY A 1 208 ? -13.898 17.757 9.701 1.00 39.97 208 GLY A O 1
ATOM 1609 N N . PRO A 1 209 ? -14.314 19.813 8.893 1.00 39.62 209 PRO A N 1
ATOM 1610 C CA . PRO A 1 209 ? -15.743 19.723 8.593 1.00 39.62 209 PRO A CA 1
ATOM 1611 C C . PRO A 1 209 ? -16.078 18.542 7.679 1.00 39.62 209 PRO A C 1
ATOM 1613 O O . PRO A 1 209 ? -15.860 18.576 6.469 1.00 39.62 209 PRO A O 1
ATOM 1616 N N . GLY A 1 210 ? -16.627 17.493 8.278 1.00 40.28 210 GLY A N 1
ATOM 1617 C CA . GLY A 1 210 ? -17.126 16.316 7.567 1.00 40.28 210 GLY A CA 1
ATOM 1618 C C . GLY A 1 210 ? -17.792 15.277 8.467 1.00 40.28 210 GLY A C 1
ATOM 1619 O O . GLY A 1 210 ? -18.079 14.178 8.001 1.00 40.28 210 GLY A O 1
ATOM 1620 N N . VAL A 1 211 ? -18.022 15.607 9.740 1.00 38.94 211 VAL A N 1
ATOM 1621 C CA . VAL A 1 211 ? -18.757 14.772 10.694 1.00 38.94 211 VAL A CA 1
ATOM 1622 C C . VAL A 1 211 ? -19.966 15.583 11.161 1.00 38.94 211 VAL A C 1
ATOM 1624 O O . VAL A 1 211 ? -19.961 16.126 12.262 1.00 38.94 211 VAL A O 1
ATOM 1627 N N . ASP A 1 212 ? -20.946 15.720 10.267 1.00 38.28 212 ASP A N 1
ATOM 1628 C CA . ASP A 1 212 ? -22.333 16.042 10.628 1.00 38.28 212 ASP A CA 1
ATOM 1629 C C . ASP A 1 212 ? -23.126 14.732 10.763 1.00 38.28 212 ASP A C 1
ATOM 1631 O O . ASP A 1 212 ? -22.955 13.849 9.885 1.00 38.28 212 ASP A O 1
#

Secondary structure (DSSP, 8-state):
-PPPPP-----HHHHHHHHHHHHHHHHHHHHTGGG--HHHHHHHHHHTT----HHHHHHHHHHTTHHHHHHHHHHHHHHHHHHHHHHHHHHHHHHHHHHHHHHHHHHHHHHHHHHHT--TT--HHHHHHHHHHHHHHHHHHTT--S-HHHHHHHHHHHHHHHHHHHHHHHHHHHHHHHHHHHHT-GGGTTTHHHHHHHHHHHHHHHT-S---